Protein AF-A0A7I8MUU6-F1 (afdb_monomer)

pLDDT: mean 76.75, std 19.6, range [31.06, 97.81]

Structure (mmCIF, N/CA/C/O backbone):
data_AF-A0A7I8MUU6-F1
#
_entry.id   AF-A0A7I8MUU6-F1
#
loop_
_atom_site.group_PDB
_atom_site.id
_atom_site.type_symbol
_atom_site.label_atom_id
_atom_site.label_alt_id
_atom_site.label_comp_id
_atom_site.label_asym_id
_atom_site.label_entity_id
_atom_site.label_seq_id
_atom_site.pdbx_PDB_ins_code
_atom_site.Cartn_x
_atom_site.Cartn_y
_atom_site.Cartn_z
_atom_site.occupancy
_atom_site.B_iso_or_equiv
_atom_site.auth_seq_id
_atom_site.auth_comp_id
_atom_site.auth_asym_id
_atom_site.auth_atom_id
_atom_site.pdbx_PDB_model_num
ATOM 1 N N . MET A 1 1 ? -27.403 -9.988 15.613 1.00 50.84 1 MET A N 1
ATOM 2 C CA . MET A 1 1 ? -26.210 -9.530 16.364 1.00 50.84 1 MET A CA 1
ATOM 3 C C . MET A 1 1 ? -25.822 -8.149 15.864 1.00 50.84 1 MET A C 1
ATOM 5 O O . MET A 1 1 ? -25.569 -8.002 14.676 1.00 50.84 1 MET A O 1
ATOM 9 N N . THR A 1 2 ? -25.821 -7.136 16.726 1.00 54.50 2 THR A N 1
ATOM 10 C CA . THR A 1 2 ? -25.389 -5.776 16.376 1.00 54.50 2 THR A CA 1
ATOM 11 C C . THR A 1 2 ? -23.903 -5.778 16.008 1.00 54.50 2 THR A C 1
ATOM 13 O O . THR A 1 2 ? -23.050 -6.220 16.779 1.00 54.50 2 THR A O 1
ATOM 16 N N . LEU A 1 3 ? -23.576 -5.329 14.794 1.00 61.19 3 LEU A N 1
ATOM 17 C CA . LEU A 1 3 ? -22.193 -5.202 14.335 1.00 61.19 3 LEU A CA 1
ATOM 18 C C . LEU A 1 3 ? -21.467 -4.163 15.201 1.00 61.19 3 LEU A C 1
ATOM 20 O O . LEU A 1 3 ? -21.717 -2.968 15.085 1.00 61.19 3 LEU A O 1
ATOM 24 N N . LYS A 1 4 ? -20.535 -4.615 16.049 1.00 74.50 4 LYS A N 1
ATOM 25 C CA . LYS A 1 4 ? -19.708 -3.746 16.912 1.00 74.50 4 LYS A CA 1
ATOM 26 C C . LYS A 1 4 ? -18.838 -2.761 16.114 1.00 74.50 4 LYS A C 1
ATOM 28 O O . LYS A 1 4 ? -18.446 -1.710 16.618 1.00 74.50 4 LYS A O 1
ATOM 33 N N . ASN A 1 5 ? -18.517 -3.123 14.875 1.00 84.12 5 ASN A N 1
ATOM 34 C CA . ASN A 1 5 ? -17.790 -2.305 13.919 1.00 84.12 5 ASN A CA 1
ATOM 35 C C . ASN A 1 5 ? -18.258 -2.677 12.508 1.00 84.12 5 ASN A C 1
ATOM 37 O O . ASN A 1 5 ? -18.084 -3.816 12.080 1.00 84.12 5 ASN A O 1
ATOM 41 N N . LYS A 1 6 ? -18.847 -1.724 11.784 1.00 90.31 6 LYS A N 1
ATOM 42 C CA . LYS A 1 6 ? -19.352 -1.959 10.423 1.00 90.31 6 LYS A CA 1
ATOM 43 C C . LYS A 1 6 ? -18.259 -2.097 9.360 1.00 90.31 6 LYS A C 1
ATOM 45 O O . LYS A 1 6 ? -18.539 -2.596 8.281 1.00 90.31 6 LYS A O 1
ATOM 50 N N . TYR A 1 7 ? -17.031 -1.686 9.668 1.00 92.12 7 TYR A N 1
ATOM 51 C CA . TYR A 1 7 ? -15.903 -1.717 8.737 1.00 92.12 7 TYR A CA 1
ATOM 52 C C . TYR A 1 7 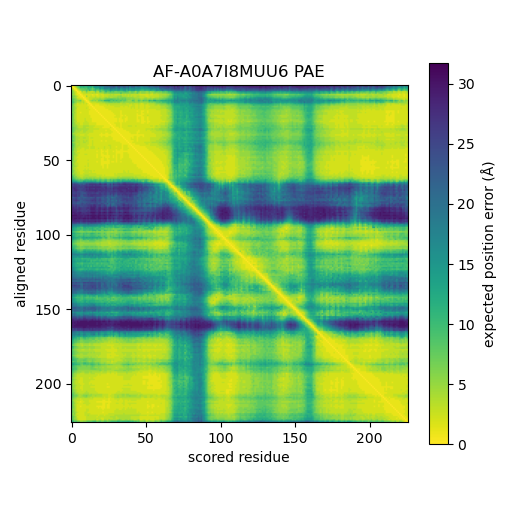? -15.051 -2.988 8.849 1.00 92.12 7 TYR A C 1
ATOM 54 O O . TYR A 1 7 ? -14.234 -3.264 7.974 1.00 92.12 7 TYR A O 1
ATOM 62 N N . VAL A 1 8 ? -15.202 -3.758 9.935 1.00 91.00 8 VAL A N 1
ATOM 63 C CA . VAL A 1 8 ? -14.405 -4.966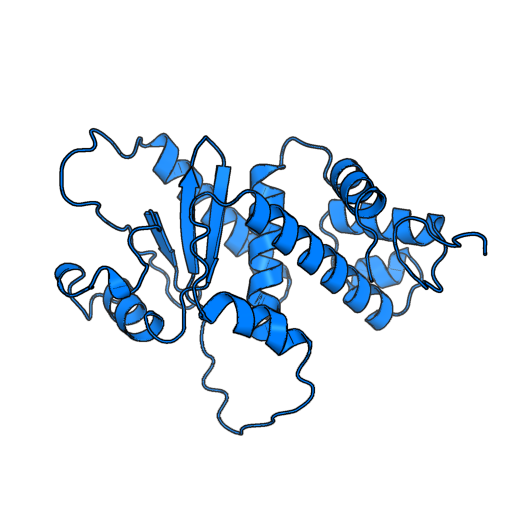 10.197 1.00 91.00 8 VAL A CA 1
ATOM 64 C C . VAL A 1 8 ? -15.291 -6.072 10.761 1.00 91.00 8 VAL A C 1
ATOM 66 O O . VAL A 1 8 ? -15.868 -5.932 11.843 1.00 91.00 8 VAL A O 1
ATOM 69 N N . LYS A 1 9 ? -15.342 -7.215 10.075 1.00 88.25 9 LYS A N 1
ATOM 70 C CA . LYS A 1 9 ? -16.088 -8.397 10.515 1.00 88.25 9 LYS A CA 1
ATOM 71 C C . LYS A 1 9 ? -15.462 -8.988 11.781 1.00 88.25 9 LYS A C 1
ATOM 73 O O . LYS A 1 9 ? -14.245 -9.051 11.924 1.00 88.25 9 LYS A O 1
ATOM 78 N N . ARG A 1 10 ? -16.315 -9.440 12.712 1.00 83.62 10 ARG A N 1
ATOM 79 C CA . ARG A 1 10 ? -15.930 -10.164 13.948 1.00 83.62 10 ARG A CA 1
ATOM 80 C C . ARG A 1 10 ? -14.846 -9.460 14.783 1.00 83.62 10 ARG A C 1
ATOM 82 O O . ARG A 1 10 ? -14.043 -10.103 15.459 1.00 83.62 10 ARG A O 1
ATOM 89 N N . SER A 1 11 ? -14.810 -8.129 14.745 1.00 84.25 11 SER A N 1
ATOM 90 C CA . SER A 1 11 ? -13.752 -7.372 15.402 1.00 84.25 11 SER A CA 1
ATOM 91 C C . SER A 1 11 ? -14.006 -7.117 16.886 1.00 84.25 11 SER A C 1
ATOM 93 O O . SER A 1 11 ? -15.129 -6.855 17.318 1.00 84.25 11 SER A O 1
ATOM 95 N N . LYS A 1 12 ? -12.920 -7.123 17.669 1.00 84.94 12 LYS A N 1
ATOM 96 C CA . LYS A 1 12 ? -12.914 -6.715 19.081 1.00 84.94 12 LYS A CA 1
ATOM 97 C C . LYS A 1 12 ? -12.706 -5.203 19.268 1.00 84.94 12 LYS A C 1
ATOM 99 O O . LYS A 1 12 ? -12.965 -4.706 20.364 1.00 84.94 12 LYS A O 1
ATOM 104 N N . ILE A 1 13 ? -12.260 -4.478 18.233 1.00 89.62 13 ILE A N 1
ATOM 105 C CA . ILE A 1 13 ? -12.039 -3.022 18.287 1.00 89.62 13 ILE A CA 1
ATOM 106 C C . ILE A 1 13 ? -13.369 -2.269 18.139 1.00 89.62 13 ILE A C 1
ATOM 108 O O . ILE A 1 13 ? -14.241 -2.693 17.380 1.00 89.62 13 ILE A O 1
ATOM 112 N N . SER A 1 14 ? -13.527 -1.147 18.843 1.00 92.00 14 SER A N 1
ATOM 113 C CA . SER A 1 14 ? -14.675 -0.261 18.632 1.00 92.00 14 SER A CA 1
ATOM 114 C C . SER A 1 14 ? -14.575 0.469 17.292 1.00 92.00 14 SER A C 1
ATOM 116 O O . SER A 1 14 ? -13.476 0.720 16.789 1.00 92.00 14 SER A O 1
ATOM 118 N N . GLU A 1 15 ? -15.722 0.863 16.735 1.00 93.19 15 GLU A N 1
ATOM 119 C CA . GLU A 1 15 ? -15.768 1.674 15.514 1.00 93.19 15 GLU A CA 1
ATOM 120 C C . GLU A 1 15 ? -14.961 2.978 15.661 1.00 93.19 15 GLU A C 1
ATOM 122 O O . GLU A 1 15 ? -14.192 3.325 14.767 1.00 93.19 15 GLU A O 1
ATOM 127 N N . ALA A 1 16 ? -15.070 3.668 16.803 1.00 93.38 16 ALA A N 1
ATOM 128 C CA . ALA A 1 16 ? -14.353 4.920 17.057 1.00 93.38 16 ALA A CA 1
ATOM 129 C C . ALA A 1 16 ? -12.825 4.747 17.001 1.00 93.38 16 ALA A C 1
ATOM 131 O O . ALA A 1 16 ? -12.144 5.499 16.304 1.00 93.38 16 ALA A O 1
ATOM 132 N N . LYS A 1 17 ? -12.282 3.715 17.666 1.00 93.88 17 LYS A N 1
ATOM 133 C CA . LYS A 1 17 ? -10.840 3.425 17.616 1.00 93.88 17 LYS A CA 1
ATOM 134 C C . LYS A 1 17 ? -10.388 3.004 16.219 1.00 93.88 17 LYS A C 1
ATOM 136 O O . LYS A 1 17 ? -9.288 3.351 15.806 1.00 93.88 17 LYS A O 1
ATOM 141 N N . PHE A 1 18 ? -11.222 2.272 15.484 1.00 95.56 18 PHE A N 1
ATOM 142 C CA . PHE A 1 18 ? -10.899 1.888 14.113 1.00 95.56 18 PHE A CA 1
ATOM 143 C C . PHE A 1 18 ? -10.863 3.091 13.164 1.00 95.56 18 PHE A C 1
ATOM 145 O O . PHE A 1 18 ? -9.915 3.233 12.400 1.00 95.56 18 PHE A O 1
ATOM 152 N N . ARG A 1 19 ? -11.831 4.009 13.265 1.00 96.25 19 ARG A N 1
ATOM 153 C CA . ARG A 1 19 ? -11.807 5.283 12.529 1.00 96.25 19 ARG A CA 1
ATOM 154 C C . ARG A 1 19 ? -10.559 6.100 12.863 1.00 96.25 19 ARG A C 1
ATOM 156 O O . ARG A 1 19 ? -9.916 6.618 11.958 1.00 96.25 19 ARG A O 1
ATOM 163 N N . GLN A 1 20 ? -10.176 6.167 14.140 1.00 96.88 20 GLN A N 1
ATOM 164 C CA . GLN A 1 20 ? -8.928 6.817 14.543 1.00 96.88 20 GLN A CA 1
ATOM 165 C C . GLN A 1 20 ? -7.713 6.159 13.870 1.00 96.88 20 GLN A C 1
ATOM 167 O O . GLN A 1 20 ? -6.883 6.865 13.309 1.00 96.88 20 GLN A O 1
ATOM 172 N N . LEU A 1 21 ? -7.635 4.823 13.860 1.00 96.75 21 LEU A N 1
ATOM 173 C CA . LEU A 1 21 ? -6.562 4.082 13.190 1.00 96.75 21 LEU A CA 1
ATOM 174 C C . LEU A 1 21 ? -6.485 4.414 11.692 1.00 96.75 21 LEU A C 1
ATOM 176 O O . LEU A 1 21 ? -5.398 4.705 11.205 1.00 96.75 21 LEU A O 1
ATOM 180 N N . ILE A 1 22 ? -7.615 4.435 10.976 1.00 96.94 22 ILE A N 1
ATOM 181 C CA . ILE A 1 22 ? -7.637 4.789 9.543 1.00 96.94 22 ILE A CA 1
ATOM 182 C C . ILE A 1 22 ? -7.203 6.233 9.334 1.00 96.94 22 ILE A C 1
ATOM 184 O O . ILE A 1 22 ? -6.460 6.507 8.400 1.00 96.94 22 ILE A O 1
ATOM 188 N N . LYS A 1 23 ? -7.633 7.162 10.194 1.00 97.75 23 LYS A N 1
ATOM 189 C CA . LYS A 1 23 ? -7.224 8.565 10.083 1.00 97.75 23 LYS A CA 1
ATOM 190 C C . LYS A 1 23 ? -5.705 8.700 10.190 1.00 97.75 23 LYS A C 1
ATOM 192 O O . LYS A 1 23 ? -5.095 9.377 9.373 1.00 97.75 23 LYS A O 1
ATOM 197 N N . LEU A 1 24 ? -5.094 8.019 11.157 1.00 97.81 24 LEU A N 1
ATOM 198 C CA . LEU A 1 24 ? -3.641 8.029 11.329 1.00 97.81 24 LEU A CA 1
ATOM 199 C C . LEU A 1 24 ? -2.916 7.329 10.171 1.00 97.81 24 LEU A C 1
ATOM 201 O O . LEU A 1 24 ? -1.884 7.817 9.723 1.00 97.81 24 LEU A O 1
ATOM 205 N N . PHE A 1 25 ? -3.479 6.236 9.648 1.00 96.62 25 PHE A N 1
ATOM 206 C CA . PHE A 1 25 ? -2.970 5.601 8.434 1.00 96.62 25 PHE A CA 1
ATOM 207 C C . PHE A 1 25 ? -3.041 6.550 7.233 1.00 96.62 25 PHE A C 1
ATOM 209 O O . PHE A 1 25 ? -2.062 6.687 6.517 1.00 96.62 25 PHE A O 1
ATOM 216 N N . ALA A 1 26 ? -4.149 7.265 7.027 1.00 96.44 26 ALA A N 1
ATOM 217 C CA . ALA A 1 26 ? -4.291 8.219 5.927 1.00 96.44 26 ALA A CA 1
ATOM 218 C C . ALA A 1 26 ? -3.227 9.332 5.986 1.00 96.44 26 ALA A C 1
ATOM 220 O O . ALA A 1 26 ? -2.680 9.693 4.947 1.00 96.44 26 ALA A O 1
ATOM 221 N N . HIS A 1 27 ? -2.867 9.780 7.195 1.00 95.06 27 HIS A N 1
ATOM 222 C CA . HIS A 1 27 ? -1.759 10.712 7.458 1.00 95.06 27 HIS A CA 1
ATOM 223 C C . HIS A 1 27 ? -0.357 10.095 7.359 1.00 95.06 27 HIS A C 1
ATOM 225 O O . HIS A 1 27 ? 0.623 10.752 7.693 1.00 95.06 27 HIS A O 1
ATOM 231 N N . ASP A 1 28 ? -0.260 8.855 6.889 1.00 93.50 28 ASP A N 1
ATOM 232 C CA . ASP A 1 28 ? 0.999 8.189 6.583 1.00 93.50 28 ASP A CA 1
ATOM 233 C C . ASP A 1 28 ? 1.910 7.959 7.800 1.00 93.50 28 ASP A C 1
ATOM 235 O O . ASP A 1 28 ? 3.138 7.991 7.709 1.00 93.50 28 ASP A O 1
ATOM 239 N N . LEU A 1 29 ? 1.295 7.733 8.966 1.00 94.38 29 LEU A N 1
ATOM 240 C CA . LEU A 1 29 ? 2.016 7.445 10.203 1.00 94.38 29 LEU A CA 1
ATOM 241 C C . LEU A 1 29 ? 2.436 5.975 10.293 1.00 94.38 29 LEU A C 1
ATOM 243 O O . LEU A 1 29 ? 1.731 5.065 9.846 1.00 94.38 29 LEU A O 1
ATOM 247 N N . ASP A 1 30 ? 3.574 5.736 10.941 1.00 91.62 30 ASP A N 1
ATOM 248 C CA . ASP A 1 30 ? 4.109 4.396 11.142 1.00 91.62 30 ASP A CA 1
ATOM 249 C C . ASP A 1 30 ? 3.332 3.604 12.212 1.00 91.62 30 ASP A C 1
ATOM 251 O O . ASP A 1 30 ? 2.598 4.133 13.055 1.00 91.62 30 ASP A O 1
ATOM 255 N N . ALA A 1 31 ? 3.494 2.280 12.195 1.00 92.94 31 ALA A N 1
ATOM 25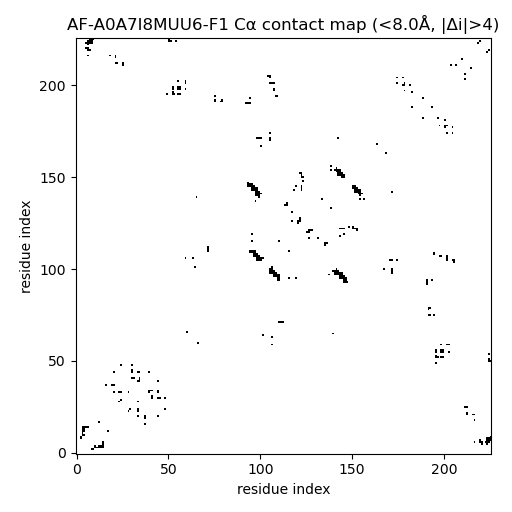6 C CA . ALA A 1 31 ? 2.775 1.399 13.113 1.00 92.94 31 ALA A CA 1
ATOM 257 C C . ALA A 1 31 ? 3.094 1.687 14.590 1.00 92.94 31 ALA A C 1
ATOM 259 O O . ALA A 1 31 ? 2.242 1.476 15.458 1.00 92.94 31 ALA A O 1
ATOM 260 N N . GLN A 1 32 ? 4.311 2.156 14.879 1.00 93.88 32 GLN A N 1
ATOM 261 C CA . GLN A 1 32 ? 4.747 2.490 16.229 1.00 93.88 32 GLN A CA 1
ATOM 262 C C . GLN A 1 32 ? 4.034 3.743 16.742 1.00 93.88 32 GLN A C 1
ATOM 264 O O . GLN A 1 32 ? 3.424 3.692 17.810 1.00 93.88 32 GLN A O 1
ATOM 269 N N . THR A 1 33 ? 4.007 4.822 15.960 1.00 95.31 33 THR A N 1
ATOM 270 C CA . THR A 1 33 ? 3.284 6.053 16.305 1.00 95.31 33 THR A CA 1
ATOM 271 C C . THR A 1 33 ? 1.785 5.792 16.405 1.00 95.31 33 THR A C 1
ATOM 273 O O . THR A 1 33 ? 1.152 6.213 17.374 1.00 95.31 33 THR A O 1
ATOM 276 N N . ILE A 1 34 ? 1.204 5.018 15.479 1.00 96.50 34 ILE A N 1
ATOM 277 C CA . ILE A 1 34 ? -0.216 4.638 15.544 1.00 96.50 34 ILE A CA 1
ATOM 278 C C . ILE A 1 34 ? -0.522 3.858 16.827 1.00 96.50 34 ILE A C 1
ATOM 280 O O . ILE A 1 34 ? -1.531 4.125 17.486 1.00 96.50 34 ILE A O 1
ATOM 284 N N . SER A 1 35 ? 0.329 2.902 17.204 1.00 96.88 35 SER A N 1
ATOM 285 C CA . SER A 1 35 ? 0.174 2.120 18.437 1.00 96.88 35 SER A CA 1
ATOM 286 C C . SER A 1 35 ? 0.175 3.019 19.674 1.00 96.88 35 SER A C 1
ATOM 288 O O . SER A 1 35 ? -0.747 2.915 20.489 1.00 96.88 35 SER A O 1
ATOM 290 N N . SER A 1 36 ? 1.122 3.956 19.755 1.00 96.69 36 SER A N 1
ATOM 291 C CA . SER A 1 36 ? 1.219 4.933 20.844 1.00 96.69 36 SER A CA 1
ATOM 292 C C . SER A 1 36 ? -0.011 5.845 20.921 1.00 96.69 36 SER A C 1
ATOM 294 O O . SER A 1 36 ? -0.606 5.990 21.989 1.00 96.69 36 SER A O 1
ATOM 296 N N . LEU A 1 37 ? -0.459 6.402 19.790 1.00 96.38 37 LEU A N 1
ATOM 297 C CA . LEU A 1 37 ? -1.587 7.345 19.737 1.00 96.38 37 LEU A CA 1
ATOM 298 C C . LEU A 1 37 ? -2.951 6.687 20.001 1.00 96.38 37 LEU A C 1
ATOM 300 O O . LEU A 1 37 ? -3.838 7.297 20.596 1.00 96.38 37 LEU A O 1
ATOM 304 N N . THR A 1 38 ? -3.143 5.441 19.564 1.00 95.00 38 THR A N 1
ATOM 305 C CA . THR A 1 38 ? -4.419 4.713 19.727 1.00 95.00 38 THR A CA 1
ATOM 306 C C . THR A 1 38 ? -4.489 3.882 21.012 1.00 95.00 38 THR A C 1
ATOM 308 O O . THR A 1 38 ? -5.556 3.347 21.359 1.00 95.00 38 THR A O 1
ATOM 311 N N . LYS A 1 39 ? -3.358 3.752 21.723 1.00 95.19 39 LYS A N 1
ATOM 312 C CA . LYS A 1 39 ? -3.175 2.842 22.865 1.00 95.19 39 LYS A CA 1
ATOM 313 C C . LYS A 1 39 ? -3.600 1.410 22.517 1.00 95.19 39 LYS A C 1
ATOM 315 O O . LYS A 1 39 ? -4.292 0.739 23.286 1.00 95.19 39 LYS A O 1
ATOM 320 N N . LEU A 1 40 ? -3.277 0.972 21.302 1.00 94.31 40 LEU A N 1
ATOM 321 C CA . LEU A 1 40 ? -3.487 -0.396 20.829 1.00 94.31 40 LEU A CA 1
ATOM 322 C C . LEU A 1 40 ? -2.156 -1.134 20.827 1.00 94.31 40 LEU A C 1
ATOM 324 O O . LEU A 1 40 ? -1.112 -0.538 20.585 1.00 94.31 40 LEU A O 1
ATOM 328 N N . ASN A 1 41 ? -2.197 -2.450 21.029 1.00 95.19 41 ASN A N 1
ATOM 329 C CA . ASN A 1 41 ? -1.010 -3.286 20.874 1.00 95.19 41 ASN A CA 1
ATOM 330 C C . ASN A 1 41 ? -0.464 -3.166 19.434 1.00 95.19 41 ASN A C 1
ATOM 332 O O . ASN A 1 41 ? -1.233 -3.268 18.474 1.00 95.19 41 ASN A O 1
ATOM 336 N N . ARG A 1 42 ? 0.855 -2.996 19.285 1.00 94.44 42 ARG A N 1
ATOM 337 C CA . ARG A 1 42 ? 1.550 -2.893 17.991 1.00 94.44 42 ARG A CA 1
ATOM 338 C C . ARG A 1 42 ? 1.203 -4.035 17.031 1.00 94.44 42 ARG A C 1
ATOM 340 O O . ARG A 1 42 ? 0.984 -3.784 15.852 1.00 94.44 42 ARG A O 1
ATOM 347 N N . ASN A 1 43 ? 1.063 -5.267 17.523 1.00 94.50 43 ASN A N 1
ATOM 348 C CA . ASN A 1 43 ? 0.678 -6.419 16.698 1.00 94.50 43 ASN A CA 1
ATOM 349 C C . ASN A 1 43 ? -0.746 -6.279 16.150 1.00 94.50 43 ASN A C 1
ATOM 351 O O . ASN A 1 43 ? -1.014 -6.621 15.000 1.00 94.50 43 ASN A O 1
ATOM 355 N N . THR A 1 44 ? -1.655 -5.720 16.949 1.00 93.81 44 THR A N 1
ATOM 356 C CA . THR A 1 44 ? -3.022 -5.413 16.516 1.00 93.81 44 THR A CA 1
ATOM 357 C C . THR A 1 44 ? -3.022 -4.334 15.439 1.00 93.81 44 THR A C 1
ATOM 359 O O . THR A 1 44 ? -3.736 -4.479 14.449 1.00 93.81 44 THR A O 1
ATOM 362 N N . VAL A 1 45 ? -2.215 -3.281 15.606 1.00 95.75 45 VAL A N 1
ATOM 363 C CA . VAL A 1 45 ? -2.055 -2.221 14.599 1.00 95.75 45 VAL A CA 1
ATOM 364 C C . VAL A 1 45 ? -1.502 -2.799 13.301 1.00 95.75 45 VAL A C 1
ATOM 366 O O . VAL A 1 45 ? -2.154 -2.665 12.273 1.00 95.75 45 VAL A O 1
ATOM 369 N N . ASN A 1 46 ? -0.379 -3.521 13.352 1.00 94.25 46 ASN A N 1
ATOM 370 C CA . ASN A 1 46 ? 0.227 -4.166 12.183 1.00 94.25 46 ASN A CA 1
ATOM 371 C C . ASN A 1 46 ? -0.761 -5.064 11.436 1.00 94.25 46 ASN A C 1
ATOM 373 O O . ASN A 1 46 ? -0.850 -4.991 10.213 1.00 94.25 46 ASN A O 1
ATOM 377 N N . ARG A 1 47 ? -1.556 -5.858 12.166 1.00 94.00 47 ARG A N 1
ATOM 378 C CA . ARG A 1 47 ? -2.608 -6.686 11.569 1.00 94.00 47 ARG A CA 1
ATOM 379 C C . ARG A 1 47 ? -3.612 -5.845 10.782 1.00 94.00 47 ARG A C 1
ATOM 381 O O . ARG A 1 47 ? -3.951 -6.204 9.662 1.00 94.00 47 ARG A O 1
ATOM 388 N N . TYR A 1 48 ? -4.085 -4.733 11.345 1.00 95.06 48 TYR A N 1
ATOM 389 C CA . TYR A 1 48 ? -5.019 -3.853 10.640 1.00 95.06 48 TYR A CA 1
ATOM 390 C C . TYR A 1 48 ? -4.380 -3.137 9.459 1.00 95.06 48 TYR A C 1
ATOM 392 O O . TYR A 1 48 ? -5.010 -3.071 8.413 1.00 95.06 48 TYR A O 1
ATOM 400 N N . LEU A 1 49 ? -3.148 -2.646 9.592 1.00 95.56 49 LEU A N 1
ATOM 401 C CA . LEU A 1 49 ? -2.443 -2.012 8.478 1.00 95.56 49 LEU A CA 1
ATOM 402 C C . LEU A 1 49 ? -2.257 -2.984 7.310 1.00 95.56 49 LEU A C 1
ATOM 404 O O . LEU A 1 49 ? -2.474 -2.615 6.163 1.00 95.56 49 LEU A O 1
ATOM 408 N N . MET A 1 50 ? -1.933 -4.243 7.599 1.00 94.44 50 MET A N 1
ATOM 409 C CA . MET A 1 50 ? -1.847 -5.294 6.588 1.00 94.44 50 MET A CA 1
ATOM 410 C C . MET A 1 50 ? -3.200 -5.549 5.904 1.00 94.44 50 MET A C 1
ATOM 412 O O . MET A 1 50 ? -3.252 -5.574 4.680 1.00 94.44 50 MET A O 1
ATOM 416 N N . LEU A 1 51 ? -4.297 -5.668 6.664 1.00 94.88 51 LEU A N 1
ATOM 417 C CA . LEU A 1 51 ? -5.647 -5.844 6.099 1.00 94.88 51 LEU A CA 1
ATOM 418 C C . LEU A 1 51 ? -6.091 -4.645 5.249 1.00 94.88 51 LEU A C 1
ATOM 420 O O . LEU A 1 51 ? -6.719 -4.819 4.208 1.00 94.88 51 LEU A O 1
ATOM 424 N N . ILE A 1 52 ? -5.756 -3.430 5.686 1.00 96.06 52 ILE A N 1
ATOM 425 C CA . ILE A 1 52 ? -6.006 -2.197 4.936 1.00 96.06 52 ILE A CA 1
ATOM 426 C C . ILE A 1 52 ? -5.264 -2.248 3.600 1.00 96.06 52 ILE A C 1
ATOM 428 O O . ILE A 1 52 ? -5.887 -2.047 2.562 1.00 96.06 52 ILE A O 1
ATOM 432 N N . ARG A 1 53 ? -3.967 -2.580 3.608 1.00 95.56 53 ARG A N 1
ATOM 433 C CA . ARG A 1 53 ? -3.174 -2.693 2.377 1.00 95.56 53 ARG A CA 1
ATOM 434 C C . ARG A 1 53 ? -3.664 -3.802 1.454 1.00 95.56 53 ARG A C 1
ATOM 436 O O . ARG A 1 53 ? -3.705 -3.587 0.252 1.00 95.56 53 ARG A O 1
ATOM 443 N N . ALA A 1 54 ? -4.077 -4.947 1.995 1.00 94.00 54 ALA A N 1
ATOM 444 C CA . ALA A 1 54 ? -4.675 -6.022 1.204 1.00 94.00 54 ALA A CA 1
ATOM 445 C C . ALA A 1 54 ? -5.937 -5.542 0.477 1.00 94.00 54 ALA A C 1
ATOM 447 O O . ALA A 1 54 ? -6.094 -5.768 -0.717 1.00 94.00 54 ALA A O 1
ATOM 448 N N . ARG A 1 55 ? -6.802 -4.786 1.163 1.00 94.50 55 ARG A N 1
ATOM 449 C CA . ARG A 1 55 ? -7.996 -4.226 0.524 1.00 94.50 55 ARG A CA 1
ATOM 450 C C . ARG A 1 55 ? -7.679 -3.131 -0.497 1.00 94.50 55 ARG A C 1
ATOM 452 O O . ARG A 1 55 ? -8.386 -3.017 -1.492 1.00 94.50 55 ARG A O 1
ATOM 459 N N . ILE A 1 56 ? -6.642 -2.333 -0.259 1.00 95.44 56 ILE A N 1
ATOM 460 C CA . ILE A 1 56 ? -6.139 -1.378 -1.253 1.00 95.44 56 ILE A CA 1
ATOM 461 C C . ILE A 1 56 ? -5.631 -2.123 -2.492 1.00 95.44 56 ILE A C 1
ATOM 463 O O . ILE A 1 56 ? -5.982 -1.740 -3.601 1.00 95.44 56 ILE A O 1
ATOM 467 N N . ALA A 1 57 ? -4.873 -3.208 -2.310 1.00 93.25 57 ALA A N 1
ATOM 468 C CA . ALA A 1 57 ? -4.372 -4.025 -3.410 1.00 93.25 57 ALA A CA 1
ATOM 469 C C . ALA A 1 57 ? -5.515 -4.591 -4.263 1.00 93.25 57 ALA A C 1
ATOM 471 O O . ALA A 1 57 ? -5.516 -4.366 -5.467 1.00 93.25 57 ALA A O 1
ATOM 472 N N . GLU A 1 58 ? -6.533 -5.200 -3.643 1.00 91.50 58 GLU A N 1
ATOM 473 C CA . GLU A 1 58 ? -7.727 -5.692 -4.353 1.00 91.50 58 GLU A CA 1
ATOM 474 C C . GLU A 1 58 ? -8.430 -4.584 -5.163 1.00 91.50 58 GLU A C 1
ATOM 476 O O . GLU A 1 58 ? -8.919 -4.814 -6.267 1.00 91.50 58 GLU A O 1
ATOM 481 N N . PHE A 1 59 ? -8.504 -3.369 -4.612 1.00 92.88 59 PHE A N 1
ATOM 482 C CA . PHE A 1 59 ? -9.123 -2.229 -5.288 1.00 92.88 59 PHE A CA 1
ATOM 483 C C . PHE A 1 59 ? -8.296 -1.751 -6.482 1.00 92.88 59 PHE A C 1
ATOM 485 O O . PHE A 1 59 ? -8.840 -1.584 -7.570 1.00 92.88 59 PHE A O 1
ATOM 492 N N . CYS A 1 60 ? -6.988 -1.591 -6.303 1.00 91.50 60 CYS A N 1
ATOM 493 C CA . CYS A 1 60 ? -6.059 -1.262 -7.377 1.00 91.50 60 CYS A CA 1
ATOM 494 C C . CYS A 1 60 ? -6.088 -2.306 -8.502 1.00 91.50 60 CYS A C 1
ATOM 496 O O . CYS A 1 60 ? -6.127 -1.952 -9.675 1.00 91.50 60 CYS A O 1
ATOM 498 N N . GLU A 1 61 ? -6.121 -3.593 -8.157 1.00 88.81 61 GLU A N 1
ATOM 499 C CA . GLU A 1 61 ? -6.241 -4.690 -9.123 1.00 88.81 61 GLU A CA 1
ATOM 500 C C . GLU A 1 61 ? -7.543 -4.605 -9.921 1.00 88.81 61 GLU A C 1
ATOM 502 O O . GLU A 1 61 ? -7.513 -4.744 -11.137 1.00 88.81 61 GLU A O 1
ATOM 507 N N . SER A 1 62 ? -8.670 -4.292 -9.271 1.00 87.94 62 SER A N 1
ATOM 508 C CA . SER A 1 62 ? -9.957 -4.142 -9.965 1.00 87.94 62 SER A CA 1
ATOM 509 C C . SER A 1 62 ? -10.000 -2.988 -10.975 1.00 87.94 62 SER A C 1
ATOM 511 O O . SER A 1 62 ? -10.882 -2.961 -11.828 1.00 87.94 62 SER A O 1
ATOM 513 N N . GLN A 1 63 ? -9.064 -2.039 -10.878 1.00 85.69 63 GLN A N 1
ATOM 514 C CA . GLN A 1 63 ? -8.936 -0.905 -11.795 1.00 85.69 63 GLN A CA 1
ATOM 515 C C . GLN A 1 63 ? -7.836 -1.098 -12.843 1.00 85.69 63 GLN A C 1
ATOM 517 O O . GLN A 1 63 ? -7.758 -0.307 -13.781 1.00 85.69 63 GLN A O 1
ATOM 522 N N . SER A 1 64 ? -6.978 -2.110 -12.685 1.00 81.06 64 SER A N 1
ATOM 523 C CA . SER A 1 64 ? -5.816 -2.303 -13.550 1.00 81.06 64 SER A CA 1
ATOM 524 C C . SER A 1 64 ? -6.256 -2.767 -14.946 1.00 81.06 64 SER A C 1
ATOM 526 O O . SER A 1 64 ? -6.893 -3.822 -15.053 1.00 81.06 64 SER A O 1
ATOM 528 N N . PRO A 1 65 ? -5.906 -2.035 -16.020 1.00 71.25 65 PRO A N 1
ATOM 529 C CA . PRO A 1 65 ? -6.253 -2.408 -17.391 1.00 71.25 65 PRO A CA 1
ATOM 530 C C . PRO A 1 65 ? -5.503 -3.660 -17.869 1.00 71.25 65 PRO A C 1
ATOM 532 O O . PRO A 1 65 ? -6.034 -4.413 -18.678 1.00 71.25 65 PRO A O 1
ATOM 535 N N . CYS A 1 66 ? -4.315 -3.941 -17.322 1.00 60.47 66 CYS A N 1
ATOM 536 C CA . CYS A 1 66 ? -3.477 -5.086 -17.705 1.00 60.47 66 CYS A CA 1
ATOM 537 C C . CYS A 1 66 ? -3.810 -6.376 -16.926 1.00 60.47 66 CYS A C 1
ATOM 539 O O . CYS A 1 66 ? -2.944 -7.210 -16.657 1.00 60.47 66 CYS A O 1
ATOM 541 N N . SER A 1 67 ? -5.070 -6.556 -16.524 1.00 52.22 67 SER A N 1
ATOM 542 C CA . SER A 1 67 ? -5.506 -7.677 -15.681 1.00 52.22 67 SER A CA 1
ATOM 543 C C . SER A 1 67 ? -5.710 -8.987 -16.455 1.00 52.22 67 SER A C 1
ATOM 545 O O . SER A 1 67 ? -6.750 -9.627 -16.338 1.00 52.22 67 SER A O 1
ATOM 547 N N . GLU A 1 68 ? -4.695 -9.441 -17.188 1.00 48.12 68 GLU A N 1
ATOM 548 C CA . GLU A 1 68 ? -4.577 -10.860 -17.534 1.00 48.12 68 GLU A CA 1
ATOM 549 C C . GLU A 1 68 ? -4.172 -11.630 -16.250 1.00 48.12 68 GLU A C 1
ATOM 551 O O . GLU A 1 68 ? -3.279 -11.190 -15.502 1.00 48.12 68 GLU A O 1
ATOM 556 N N . PRO A 1 69 ? -4.847 -12.739 -15.898 1.00 39.41 69 PRO A N 1
ATOM 557 C CA . PRO A 1 69 ? -4.563 -13.499 -14.686 1.00 39.41 69 PRO A CA 1
ATOM 558 C C . PRO A 1 69 ? -3.282 -14.328 -14.855 1.00 39.41 69 PRO A C 1
ATOM 560 O O . PRO A 1 69 ? -3.334 -15.521 -15.127 1.00 39.41 69 PRO A O 1
ATOM 563 N N . PHE A 1 70 ? -2.114 -13.719 -14.653 1.00 41.59 70 PHE A N 1
ATOM 564 C CA . PHE A 1 70 ? -0.860 -14.473 -14.643 1.00 41.59 70 PHE A CA 1
ATOM 565 C C . PHE A 1 70 ? -0.696 -15.252 -13.324 1.00 41.59 70 PHE A C 1
ATOM 567 O O . PHE A 1 70 ? -0.916 -14.711 -12.236 1.00 41.59 70 PHE A O 1
ATOM 574 N N . GLU A 1 71 ? -0.280 -16.520 -13.403 1.00 35.84 71 GLU A N 1
ATOM 575 C CA . GLU A 1 71 ? -0.172 -17.481 -12.285 1.00 35.84 71 GLU A CA 1
ATOM 576 C C . GLU A 1 71 ? 0.652 -16.982 -11.080 1.00 35.84 71 GLU A C 1
ATOM 578 O O . GLU A 1 71 ? 0.422 -17.399 -9.942 1.00 35.84 71 GLU A O 1
ATOM 583 N N . GLY A 1 72 ? 1.549 -16.013 -11.292 1.00 39.94 72 GLY A N 1
ATOM 584 C CA . GLY A 1 72 ? 2.306 -15.339 -10.232 1.00 39.94 72 GLY A CA 1
ATOM 585 C C . GLY A 1 72 ? 1.452 -14.518 -9.250 1.00 39.94 72 GLY A C 1
ATOM 586 O O . GLY A 1 72 ? 1.851 -14.356 -8.095 1.00 39.94 72 GLY A O 1
ATOM 587 N N . LYS A 1 73 ? 0.257 -14.058 -9.658 1.00 38.31 73 LYS A N 1
ATOM 588 C CA . LYS A 1 73 ? -0.653 -13.234 -8.833 1.00 38.31 73 LYS A CA 1
ATOM 589 C C . LYS A 1 73 ? -1.189 -14.001 -7.612 1.00 38.31 73 LYS A C 1
ATOM 591 O O . LYS A 1 73 ? -1.345 -13.423 -6.537 1.00 38.31 73 LYS A O 1
ATOM 596 N N . LYS A 1 74 ? -1.385 -15.323 -7.731 1.00 33.91 74 LYS A N 1
ATOM 597 C CA . LYS A 1 74 ? -1.849 -16.185 -6.624 1.00 33.91 74 LYS A CA 1
ATOM 598 C C . LYS A 1 74 ? -0.777 -16.372 -5.548 1.00 33.91 74 LYS A C 1
ATOM 600 O O . LYS A 1 74 ? -1.083 -16.316 -4.364 1.00 33.91 74 LYS A O 1
ATOM 605 N N . SER A 1 75 ? 0.490 -16.483 -5.944 1.00 35.22 75 SER A N 1
ATOM 606 C CA . SER A 1 75 ? 1.627 -16.729 -5.043 1.00 35.22 75 SER A CA 1
ATOM 607 C C . SER A 1 75 ? 1.843 -15.614 -4.000 1.00 35.22 75 SER A C 1
ATOM 609 O O . SER A 1 75 ? 2.073 -15.907 -2.822 1.00 35.22 75 SER A O 1
ATOM 611 N N . CYS A 1 76 ? 1.718 -14.334 -4.377 1.00 39.94 76 CYS A N 1
ATOM 612 C CA . CYS A 1 76 ? 1.890 -13.221 -3.429 1.00 39.94 76 CYS A CA 1
ATOM 613 C C . CYS A 1 76 ? 0.744 -13.101 -2.413 1.00 39.94 76 CYS A C 1
ATOM 615 O O . CYS A 1 76 ? 0.996 -12.751 -1.263 1.00 39.94 76 CYS A O 1
ATOM 617 N N . LEU A 1 77 ? -0.495 -13.415 -2.803 1.00 38.25 77 LEU A N 1
ATOM 618 C CA . LEU A 1 77 ? -1.635 -13.426 -1.880 1.00 38.25 77 LEU A CA 1
ATOM 619 C C . LEU A 1 77 ? -1.629 -14.692 -1.001 1.00 38.25 77 LEU A C 1
ATOM 621 O O . LEU A 1 77 ? -1.785 -14.597 0.214 1.00 38.25 77 LEU A O 1
ATOM 625 N N . GLU A 1 78 ? -1.337 -15.865 -1.570 1.00 33.78 78 GLU A N 1
ATOM 626 C CA . GLU A 1 78 ? -1.275 -17.151 -0.853 1.00 33.78 78 GLU A CA 1
ATOM 627 C C . GLU A 1 78 ? -0.077 -17.266 0.108 1.00 33.78 78 GLU A C 1
ATOM 629 O O . GLU A 1 78 ? -0.113 -18.028 1.081 1.00 33.78 78 GLU A O 1
ATOM 634 N N . SER A 1 79 ? 1.001 -16.509 -0.117 1.00 36.06 79 SER A N 1
ATOM 635 C CA . SER A 1 79 ? 2.142 -16.457 0.810 1.00 36.06 79 SER A CA 1
ATOM 636 C C . SER A 1 79 ? 1.850 -15.674 2.095 1.00 36.06 79 SER A C 1
ATOM 638 O O . SER A 1 79 ? 2.566 -15.860 3.081 1.00 36.06 79 SER A O 1
ATOM 640 N N . VAL A 1 80 ? 0.772 -14.880 2.143 1.00 39.34 80 VAL A N 1
ATOM 641 C CA . VAL A 1 80 ? 0.257 -14.290 3.393 1.00 39.34 80 VAL A CA 1
ATOM 642 C C . VAL A 1 80 ? -0.388 -15.366 4.283 1.00 39.34 80 VAL A C 1
ATOM 644 O O . VAL A 1 80 ? -0.288 -15.288 5.509 1.00 39.34 80 VAL A O 1
ATOM 647 N N . ASP A 1 81 ? -0.956 -16.417 3.681 1.00 34.53 81 ASP A N 1
ATOM 648 C CA . ASP A 1 81 ? -1.643 -17.510 4.384 1.00 34.53 81 ASP A CA 1
ATOM 649 C C . ASP A 1 81 ? -0.732 -18.698 4.745 1.00 34.53 81 ASP A C 1
ATOM 651 O O . ASP A 1 81 ? -1.034 -19.479 5.657 1.00 34.53 81 ASP A O 1
ATOM 655 N N . ARG A 1 82 ? 0.439 -18.837 4.110 1.00 33.38 82 ARG A N 1
ATOM 656 C CA . ARG A 1 82 ? 1.392 -19.910 4.438 1.00 33.38 82 ARG A CA 1
ATOM 657 C C . ARG A 1 82 ? 2.296 -19.551 5.616 1.00 33.38 82 ARG A C 1
ATOM 659 O O . ARG A 1 82 ? 3.452 -19.159 5.468 1.00 33.38 82 ARG A O 1
ATOM 666 N N . LYS A 1 83 ? 1.800 -19.834 6.826 1.00 38.09 83 LYS A N 1
ATOM 667 C CA . LYS A 1 83 ? 2.665 -20.125 7.980 1.00 38.09 83 LYS A CA 1
ATOM 668 C C . LYS A 1 83 ? 3.665 -21.233 7.612 1.00 38.09 83 LYS A C 1
ATOM 670 O O . LYS A 1 83 ? 3.273 -22.328 7.231 1.00 38.09 83 LYS A O 1
ATOM 675 N N . ASN A 1 84 ? 4.947 -20.949 7.838 1.00 36.53 84 ASN A N 1
ATOM 676 C CA . ASN A 1 84 ? 6.052 -21.905 7.950 1.00 36.53 84 ASN A CA 1
ATOM 677 C C . ASN A 1 84 ? 6.345 -22.801 6.731 1.00 36.53 84 ASN A C 1
ATOM 679 O O . ASN A 1 84 ? 6.039 -23.989 6.729 1.00 36.53 84 ASN A O 1
ATOM 683 N N . LYS A 1 85 ? 7.172 -22.301 5.808 1.00 31.06 85 LYS A N 1
ATOM 684 C CA . LYS A 1 85 ? 8.275 -23.115 5.269 1.00 31.06 85 LYS A CA 1
ATOM 685 C C . LYS A 1 85 ? 9.584 -22.344 5.418 1.00 31.06 85 LYS A C 1
ATOM 687 O O . LYS A 1 85 ? 9.921 -21.488 4.611 1.00 31.06 85 LYS A O 1
ATOM 692 N N . ARG A 1 86 ? 10.318 -22.640 6.498 1.00 35.44 86 ARG A N 1
ATOM 693 C CA . ARG A 1 86 ? 11.735 -22.281 6.636 1.00 35.44 86 ARG A CA 1
ATOM 694 C C . ARG A 1 86 ? 12.529 -23.136 5.646 1.00 35.44 86 ARG A C 1
ATOM 696 O O . ARG A 1 86 ? 12.979 -24.218 6.004 1.00 35.44 86 ARG A O 1
ATOM 703 N N . SER A 1 87 ? 12.699 -22.664 4.417 1.00 34.56 87 SER A N 1
ATOM 704 C CA . SER A 1 87 ? 13.775 -23.138 3.545 1.00 34.56 87 SER A CA 1
ATOM 705 C C . SER A 1 87 ? 14.962 -22.192 3.681 1.00 34.56 87 SER A C 1
ATOM 707 O O . SER A 1 87 ? 14.887 -20.993 3.417 1.00 34.56 87 SER A O 1
ATOM 709 N N . ARG A 1 88 ? 16.053 -22.764 4.180 1.00 33.81 88 ARG A N 1
ATOM 710 C CA . ARG A 1 88 ? 17.328 -22.149 4.537 1.00 33.81 88 ARG A CA 1
ATOM 711 C C . ARG A 1 88 ? 18.112 -21.791 3.266 1.00 33.81 88 ARG A C 1
ATOM 713 O O . ARG A 1 88 ? 19.060 -22.478 2.929 1.00 33.81 88 ARG A O 1
ATOM 720 N N . ALA A 1 89 ? 17.677 -20.756 2.550 1.00 32.28 89 ALA A N 1
ATOM 721 C CA . ALA A 1 89 ? 18.428 -20.090 1.480 1.00 32.28 89 ALA A CA 1
ATOM 722 C C . ALA A 1 89 ? 17.772 -18.732 1.172 1.00 32.28 89 ALA A C 1
ATOM 724 O O . ALA A 1 89 ? 17.146 -18.540 0.133 1.00 32.28 89 ALA A O 1
ATOM 725 N N . ALA A 1 90 ? 17.863 -17.786 2.110 1.00 35.94 90 ALA A N 1
ATOM 726 C CA . ALA A 1 90 ? 17.443 -16.407 1.883 1.00 35.94 90 ALA A CA 1
ATOM 727 C C . ALA A 1 90 ? 18.496 -15.682 1.028 1.00 35.94 90 ALA A C 1
ATOM 729 O O . ALA A 1 90 ? 19.193 -14.789 1.502 1.00 35.94 90 ALA A O 1
ATOM 730 N N . ILE A 1 91 ? 18.630 -16.079 -0.239 1.00 40.16 91 ILE A N 1
ATOM 731 C CA . ILE A 1 91 ? 19.109 -15.135 -1.248 1.00 40.16 91 ILE A CA 1
ATOM 732 C C . ILE A 1 91 ? 18.029 -14.058 -1.272 1.00 40.16 91 ILE A C 1
ATOM 734 O O . ILE A 1 91 ? 16.882 -14.369 -1.579 1.00 40.16 91 ILE A O 1
ATOM 738 N N . GLN A 1 92 ? 18.364 -12.835 -0.856 1.00 46.78 92 GLN A N 1
ATOM 739 C CA . GLN A 1 92 ? 17.472 -11.680 -0.931 1.00 46.78 92 GLN A CA 1
ATOM 740 C C . GLN A 1 92 ? 16.964 -11.554 -2.371 1.00 46.78 92 GLN A C 1
ATOM 742 O O . GLN A 1 92 ? 17.640 -11.016 -3.249 1.00 46.78 92 GLN A O 1
ATOM 747 N N . LYS A 1 93 ? 15.783 -12.109 -2.642 1.00 60.94 93 LYS A N 1
ATOM 748 C CA . LYS A 1 93 ? 15.135 -12.031 -3.941 1.00 60.94 93 LYS A CA 1
ATOM 749 C C . LYS A 1 93 ? 14.561 -10.628 -4.060 1.00 60.94 93 LYS A C 1
ATOM 751 O O . LYS A 1 93 ? 13.396 -10.401 -3.768 1.00 60.94 93 LYS A O 1
ATOM 756 N N . THR A 1 94 ? 15.376 -9.668 -4.493 1.00 63.19 94 THR A N 1
ATOM 757 C CA . THR A 1 94 ? 14.889 -8.305 -4.736 1.00 63.19 94 THR A CA 1
ATOM 758 C C . THR A 1 94 ? 13.725 -8.367 -5.729 1.00 63.19 94 THR A C 1
ATOM 760 O O . THR A 1 94 ? 13.938 -8.906 -6.827 1.00 63.19 94 THR A O 1
ATOM 763 N N . PRO A 1 95 ? 12.510 -7.927 -5.351 1.00 72.38 95 PRO A N 1
ATOM 764 C CA . PRO A 1 95 ? 11.336 -8.000 -6.213 1.00 72.38 95 PRO A CA 1
ATOM 765 C C . PRO A 1 95 ? 11.513 -7.031 -7.377 1.00 72.38 95 PRO A C 1
ATOM 767 O O . PRO A 1 95 ? 11.857 -5.879 -7.153 1.00 72.38 95 PRO A O 1
ATOM 770 N N . VAL A 1 96 ? 11.298 -7.499 -8.604 1.00 74.56 96 VAL A N 1
ATOM 771 C CA . VAL A 1 96 ? 11.221 -6.621 -9.779 1.00 74.56 96 VAL A CA 1
ATOM 772 C C . VAL A 1 96 ? 9.752 -6.343 -10.016 1.00 74.56 96 VAL A C 1
ATOM 774 O O . VAL A 1 96 ? 8.926 -7.249 -9.878 1.00 74.56 96 VAL A O 1
ATOM 777 N N . PHE A 1 97 ? 9.420 -5.103 -10.331 1.00 81.25 97 PHE A N 1
ATOM 778 C CA . PHE A 1 97 ? 8.049 -4.730 -10.635 1.00 81.25 97 PHE A CA 1
ATOM 779 C C . PHE A 1 97 ? 8.007 -3.803 -11.845 1.00 81.25 97 PHE A C 1
ATOM 781 O O . PHE A 1 97 ? 8.948 -3.047 -12.102 1.00 81.25 97 PHE A O 1
ATOM 788 N N . GLY A 1 98 ? 6.918 -3.913 -12.593 1.00 83.12 98 GLY A N 1
ATOM 789 C CA . GLY A 1 98 ? 6.598 -3.043 -13.709 1.00 83.12 98 GLY A CA 1
ATOM 790 C C . GLY A 1 98 ? 5.734 -1.877 -13.252 1.00 83.12 98 GLY A C 1
ATOM 791 O O . GLY A 1 98 ? 4.914 -2.016 -12.339 1.00 83.12 98 GLY A O 1
ATOM 792 N N . ILE A 1 99 ? 5.934 -0.728 -13.885 1.00 85.44 99 ILE A N 1
ATOM 793 C CA . ILE A 1 99 ? 5.087 0.454 -13.777 1.00 85.44 99 ILE A CA 1
ATOM 794 C C . ILE A 1 99 ? 4.471 0.681 -15.151 1.00 85.44 99 ILE A C 1
ATOM 796 O O . ILE A 1 99 ? 5.193 0.695 -16.149 1.00 85.44 99 ILE A O 1
ATOM 800 N N . HIS A 1 100 ? 3.158 0.873 -15.188 1.00 83.31 100 HIS A N 1
ATOM 801 C CA . HIS A 1 100 ? 2.455 1.279 -16.396 1.00 83.31 100 HIS A CA 1
ATOM 802 C C . HIS A 1 100 ? 1.563 2.488 -16.138 1.00 83.31 100 HIS A C 1
ATOM 804 O O . HIS A 1 100 ? 1.015 2.669 -15.045 1.00 83.31 100 HIS A O 1
ATOM 810 N N . HIS A 1 101 ? 1.439 3.341 -17.143 1.00 83.06 101 HIS A N 1
ATOM 811 C CA . HIS A 1 101 ? 0.630 4.542 -17.124 1.00 83.06 101 HIS A CA 1
ATOM 812 C C . HIS A 1 101 ? -0.544 4.397 -18.090 1.00 83.06 101 HIS A C 1
ATOM 814 O O . HIS A 1 101 ? -0.360 4.225 -19.288 1.00 83.06 101 HIS A O 1
ATOM 820 N N . HIS A 1 102 ? -1.768 4.538 -17.584 1.00 80.56 102 HIS A N 1
ATOM 821 C CA . HIS A 1 102 ? -2.960 4.495 -18.426 1.00 80.56 102 HIS A CA 1
ATOM 822 C C . HIS A 1 102 ? -4.026 5.464 -17.910 1.00 80.56 102 HIS A C 1
ATOM 824 O O . HIS A 1 102 ? -4.316 5.498 -16.712 1.00 80.56 102 HIS A O 1
ATOM 830 N N . ASN A 1 103 ? -4.606 6.262 -18.814 1.00 79.69 103 ASN A N 1
ATOM 831 C CA . ASN A 1 103 ? -5.675 7.231 -18.536 1.00 79.69 103 ASN A CA 1
ATOM 832 C C . ASN A 1 103 ? -5.414 8.156 -17.336 1.00 79.69 103 ASN A C 1
ATOM 834 O O . ASN A 1 103 ? -6.305 8.415 -16.529 1.00 79.69 103 ASN A O 1
ATOM 838 N N . GLY A 1 104 ? -4.182 8.646 -17.178 1.00 80.88 104 GLY A N 1
ATOM 839 C CA . GLY A 1 104 ? -3.869 9.536 -16.064 1.00 80.88 104 GLY A CA 1
ATOM 840 C C . GLY A 1 104 ? -3.840 8.832 -14.706 1.00 80.88 104 GLY A C 1
ATOM 841 O O . GLY A 1 104 ? -3.860 9.510 -13.684 1.00 80.88 104 GLY A O 1
ATOM 842 N N . SER A 1 105 ? -3.655 7.509 -14.660 1.00 86.88 105 SER A N 1
ATOM 843 C CA . SER A 1 105 ? -3.349 6.721 -13.455 1.00 86.88 105 SER A CA 1
ATOM 844 C C . SER A 1 105 ? -2.077 5.898 -13.648 1.00 86.88 105 SER A C 1
ATOM 846 O O . SER A 1 105 ? -1.715 5.558 -14.772 1.00 86.88 105 SER A O 1
ATOM 848 N N . VAL A 1 106 ? -1.350 5.668 -12.557 1.00 89.00 106 VAL A N 1
ATOM 849 C CA . VAL A 1 106 ? -0.173 4.793 -12.535 1.00 89.00 106 VAL A CA 1
ATOM 850 C C . VAL A 1 106 ? -0.565 3.476 -11.898 1.00 89.00 106 VAL A C 1
ATOM 852 O O . VAL A 1 106 ? -1.263 3.462 -10.890 1.00 89.00 106 VAL A O 1
ATOM 855 N N . TYR A 1 107 ? -0.080 2.383 -12.456 1.00 89.31 107 TYR A N 1
ATOM 856 C CA . TYR A 1 107 ? -0.355 1.042 -11.984 1.00 89.31 107 TYR A CA 1
ATOM 857 C C . TYR A 1 107 ? 0.948 0.267 -11.858 1.00 89.31 107 TYR A C 1
ATOM 859 O O . TYR A 1 107 ? 1.909 0.490 -12.597 1.00 89.31 107 TYR A O 1
ATOM 867 N N . THR A 1 108 ? 0.983 -0.643 -10.895 1.00 89.38 108 THR A N 1
ATOM 868 C CA . THR A 1 108 ? 2.169 -1.427 -10.564 1.00 89.38 108 THR A CA 1
ATOM 869 C C . THR A 1 108 ? 1.856 -2.905 -10.471 1.00 89.38 108 THR A C 1
ATOM 871 O O . THR A 1 108 ? 0.822 -3.301 -9.932 1.00 89.38 108 THR A O 1
ATOM 874 N N . GLU A 1 109 ? 2.767 -3.742 -10.950 1.00 84.38 109 GLU A N 1
ATOM 875 C CA . GLU A 1 109 ? 2.636 -5.193 -10.837 1.00 84.38 109 GLU A CA 1
ATOM 876 C C . GLU A 1 109 ? 3.988 -5.842 -10.565 1.00 84.38 109 GLU A C 1
ATOM 878 O O . GLU A 1 109 ? 5.016 -5.413 -11.086 1.00 84.38 109 GLU A O 1
ATOM 883 N N . ILE A 1 110 ? 3.994 -6.887 -9.734 1.00 82.00 110 ILE A N 1
ATOM 884 C CA . ILE A 1 110 ? 5.204 -7.677 -9.509 1.00 82.00 110 ILE A CA 1
ATOM 885 C C . ILE A 1 110 ? 5.423 -8.589 -10.705 1.00 82.00 110 ILE A C 1
ATOM 887 O O . ILE A 1 110 ? 4.539 -9.355 -11.084 1.00 82.00 110 ILE A O 1
ATOM 891 N N . VAL A 1 111 ? 6.644 -8.549 -11.229 1.00 75.12 111 VAL A N 1
ATOM 892 C CA . VAL A 1 111 ? 7.078 -9.443 -12.294 1.00 75.12 111 VAL A CA 1
ATOM 893 C C . VAL A 1 111 ? 7.199 -10.867 -11.734 1.00 75.12 111 VAL A C 1
ATOM 895 O O . VAL A 1 111 ? 7.836 -11.056 -10.687 1.00 75.12 111 VAL A O 1
ATOM 898 N N . PRO A 1 112 ? 6.633 -11.878 -12.416 1.00 69.25 112 PRO A N 1
ATOM 899 C CA . PRO A 1 112 ? 6.728 -13.272 -11.998 1.00 69.25 112 PRO A CA 1
ATOM 900 C C . PRO A 1 112 ? 8.183 -13.758 -11.944 1.00 69.25 112 PRO A C 1
ATOM 902 O O . PRO A 1 112 ? 9.044 -13.317 -12.705 1.00 69.25 112 PRO A O 1
ATOM 905 N N . ASP A 1 113 ? 8.463 -14.713 -11.050 1.00 68.44 113 ASP A N 1
ATOM 906 C CA . ASP A 1 113 ? 9.818 -15.250 -10.846 1.00 68.44 113 ASP A CA 1
ATOM 907 C C . ASP A 1 113 ? 10.411 -15.876 -12.132 1.00 68.44 113 ASP A C 1
ATOM 909 O O . ASP A 1 113 ? 11.633 -15.869 -12.278 1.00 68.44 113 ASP A O 1
ATOM 913 N N . SER A 1 114 ? 9.572 -16.352 -13.066 1.00 65.56 114 SER A N 1
ATOM 914 C CA . SER A 1 114 ? 9.981 -16.873 -14.383 1.00 65.56 114 SER A CA 1
ATOM 915 C C . SER A 1 114 ? 10.661 -15.808 -15.249 1.00 65.56 114 SER A C 1
ATOM 917 O O . SER A 1 114 ? 11.783 -16.014 -15.702 1.00 65.56 114 SER A O 1
ATOM 919 N N . ALA A 1 115 ? 10.038 -14.637 -15.398 1.00 67.88 115 ALA A N 1
ATOM 920 C CA . ALA A 1 115 ? 10.565 -13.531 -16.202 1.00 67.88 115 ALA A CA 1
ATOM 921 C C . ALA A 1 115 ? 11.629 -12.703 -15.452 1.00 67.88 115 ALA A C 1
ATOM 923 O O . ALA A 1 115 ? 12.470 -12.031 -16.049 1.00 67.88 115 ALA A O 1
ATOM 924 N N . LYS A 1 116 ? 11.643 -12.755 -14.115 1.00 71.75 116 LYS A N 1
ATOM 925 C CA . LYS A 1 116 ? 12.495 -11.917 -13.254 1.00 71.75 116 LYS A CA 1
ATOM 926 C C . LYS A 1 116 ? 13.992 -12.046 -13.533 1.00 71.75 116 LYS A C 1
ATOM 928 O O . LYS A 1 116 ? 14.704 -11.048 -13.439 1.00 71.75 116 LYS A O 1
ATOM 933 N N . ALA A 1 117 ? 14.492 -13.248 -13.827 1.00 74.75 117 ALA A N 1
ATOM 934 C CA . ALA A 1 117 ? 15.916 -13.452 -14.105 1.00 74.75 117 ALA A CA 1
ATOM 935 C C . ALA A 1 117 ? 16.335 -12.755 -15.408 1.00 74.75 117 ALA A C 1
ATOM 937 O O . ALA A 1 117 ? 17.333 -12.031 -15.425 1.00 74.75 117 ALA A O 1
ATOM 938 N N . VAL A 1 118 ? 15.522 -12.917 -16.453 1.00 71.69 118 VAL A N 1
ATOM 939 C CA . VAL A 1 118 ? 15.749 -12.328 -17.774 1.00 71.69 118 VAL A CA 1
ATOM 940 C C . VAL A 1 118 ? 15.614 -10.808 -17.704 1.00 71.69 118 VAL A C 1
ATOM 942 O O . VAL A 1 118 ? 16.543 -10.095 -18.079 1.00 71.69 118 VAL A O 1
ATOM 945 N N . LEU A 1 119 ? 14.546 -10.295 -17.081 1.00 74.69 119 LEU A N 1
ATOM 946 C CA . LEU A 1 119 ? 14.342 -8.851 -16.919 1.00 74.69 119 LEU A CA 1
ATOM 947 C C . LEU A 1 119 ? 15.422 -8.190 -16.054 1.00 74.69 119 LEU A C 1
ATOM 949 O O . LEU A 1 119 ? 15.823 -7.064 -16.335 1.00 74.69 119 LEU A O 1
ATOM 953 N N . LYS A 1 120 ? 15.967 -8.874 -15.036 1.00 75.38 120 LYS A N 1
ATOM 954 C CA . LYS A 1 120 ? 17.151 -8.367 -14.316 1.00 75.38 120 LYS A CA 1
ATOM 955 C C . LYS A 1 120 ? 18.377 -8.289 -15.214 1.00 75.38 120 LYS A C 1
ATOM 957 O O . LYS A 1 120 ? 19.154 -7.349 -15.066 1.00 75.38 120 LYS A O 1
ATOM 962 N N . GLY A 1 121 ? 18.562 -9.261 -16.104 1.00 73.88 121 GLY A N 1
ATOM 963 C CA . GLY A 1 121 ? 19.602 -9.225 -17.128 1.00 73.88 121 GLY A CA 1
ATOM 964 C C . GLY A 1 121 ? 19.464 -7.990 -18.015 1.00 73.88 121 GLY A C 1
ATOM 965 O O . GLY A 1 121 ? 20.434 -7.252 -18.176 1.00 73.88 121 GLY A O 1
ATOM 966 N N . VAL A 1 122 ? 18.245 -7.706 -18.472 1.00 76.19 122 VAL A N 1
ATOM 967 C CA . VAL A 1 122 ? 17.922 -6.538 -19.305 1.00 76.19 122 VAL A CA 1
ATOM 968 C C . VAL A 1 122 ? 18.154 -5.223 -18.553 1.00 76.19 122 VAL A C 1
ATOM 970 O O . VAL A 1 122 ? 18.896 -4.365 -19.025 1.00 76.19 122 VAL A O 1
ATOM 973 N N . ILE A 1 123 ? 17.648 -5.086 -17.320 1.00 74.44 123 ILE A N 1
ATOM 974 C CA . ILE A 1 123 ? 17.864 -3.891 -16.476 1.00 74.44 123 ILE A CA 1
ATOM 975 C C . ILE A 1 123 ? 19.360 -3.635 -16.217 1.00 74.44 123 ILE A C 1
ATOM 977 O O . ILE A 1 123 ? 19.797 -2.486 -16.111 1.00 74.44 123 ILE A O 1
ATOM 981 N N . ARG A 1 124 ? 20.160 -4.701 -16.098 1.00 78.38 124 ARG A N 1
ATOM 982 C CA . ARG A 1 124 ? 21.609 -4.623 -15.851 1.00 78.38 124 ARG A CA 1
ATOM 983 C C . ARG A 1 124 ? 22.440 -4.471 -17.129 1.00 78.38 124 ARG A C 1
ATOM 985 O O . ARG A 1 124 ? 23.647 -4.278 -17.009 1.00 78.38 124 ARG A O 1
ATOM 992 N N . GLY A 1 125 ? 21.825 -4.547 -18.311 1.00 72.88 125 GLY A N 1
ATOM 993 C CA . GLY A 1 125 ? 22.510 -4.496 -19.606 1.00 72.88 125 GLY A CA 1
ATOM 994 C C . GLY A 1 125 ? 23.310 -5.758 -19.947 1.00 72.88 125 GLY A C 1
ATOM 995 O O . GLY A 1 125 ? 24.226 -5.695 -20.756 1.00 72.88 125 GLY A O 1
ATOM 996 N N . ALA A 1 126 ? 23.007 -6.887 -19.300 1.00 76.31 126 ALA A N 1
ATOM 997 C CA . ALA A 1 126 ? 23.639 -8.181 -19.567 1.00 76.31 126 ALA A CA 1
ATOM 998 C C . ALA A 1 126 ? 22.904 -8.999 -20.642 1.00 76.31 126 ALA A C 1
ATOM 1000 O O . ALA A 1 126 ? 23.464 -9.958 -21.163 1.00 76.31 126 ALA A O 1
ATOM 1001 N N . VAL A 1 127 ? 21.648 -8.650 -20.932 1.00 71.50 127 VAL A N 1
ATOM 1002 C CA . VAL A 1 127 ? 20.776 -9.332 -21.896 1.00 71.50 127 VAL A CA 1
ATOM 1003 C C . VAL A 1 127 ? 20.170 -8.278 -22.814 1.00 71.50 127 VAL A C 1
ATOM 1005 O O . VAL A 1 127 ? 19.757 -7.219 -22.337 1.00 71.50 127 VAL A O 1
ATOM 1008 N N . ASP A 1 128 ? 20.135 -8.567 -24.113 1.00 70.31 128 ASP A N 1
ATOM 1009 C CA . ASP A 1 128 ? 19.511 -7.697 -25.106 1.00 70.31 128 ASP A CA 1
ATOM 1010 C C . ASP A 1 128 ? 17.976 -7.767 -24.972 1.00 70.31 128 ASP A C 1
ATOM 1012 O O . ASP A 1 128 ? 17.427 -8.875 -24.986 1.00 70.31 128 ASP A O 1
ATOM 1016 N N . PRO A 1 129 ? 17.264 -6.635 -24.818 1.00 65.88 129 PRO A N 1
ATOM 1017 C CA . PRO A 1 129 ? 15.804 -6.620 -24.758 1.00 65.88 129 PRO A CA 1
ATOM 1018 C C . PRO A 1 129 ? 15.112 -7.270 -25.965 1.00 65.88 129 PRO A C 1
ATOM 1020 O O . PRO A 1 129 ? 13.991 -7.743 -25.804 1.00 65.88 129 PRO A O 1
ATOM 1023 N N . GLU A 1 130 ? 15.753 -7.362 -27.136 1.00 65.69 130 GLU A N 1
ATOM 1024 C CA . GLU A 1 130 ? 15.176 -8.040 -28.312 1.00 65.69 130 GLU A CA 1
ATOM 1025 C C . GLU A 1 130 ? 15.008 -9.557 -28.122 1.00 65.69 130 GLU A C 1
ATOM 1027 O O . GLU A 1 130 ? 14.238 -10.198 -28.834 1.00 65.69 130 GLU A O 1
ATOM 1032 N N . THR A 1 131 ? 15.693 -10.144 -27.136 1.00 63.28 131 THR A N 1
ATOM 1033 C CA . THR A 1 131 ? 15.579 -11.578 -26.812 1.00 63.28 131 THR A CA 1
ATOM 1034 C C . THR A 1 131 ? 14.358 -11.920 -25.959 1.00 63.28 131 THR A C 1
ATOM 1036 O O . THR A 1 131 ? 14.090 -13.098 -25.718 1.00 63.28 131 THR A O 1
ATOM 1039 N N . LEU A 1 132 ? 13.622 -10.912 -25.486 1.00 64.88 132 LEU A N 1
ATOM 1040 C CA . LEU A 1 132 ? 12.454 -11.106 -24.641 1.00 64.88 132 LEU A CA 1
ATOM 1041 C C . LEU A 1 132 ? 11.251 -11.566 -25.470 1.00 64.88 132 LEU A C 1
ATOM 1043 O O . LEU A 1 132 ? 10.867 -10.933 -26.455 1.00 64.88 132 LEU A O 1
ATOM 1047 N N . THR A 1 133 ? 10.601 -12.643 -25.039 1.00 60.38 133 THR A N 1
ATOM 1048 C CA . THR A 1 133 ? 9.413 -13.158 -25.728 1.00 60.38 133 THR A CA 1
ATOM 1049 C C . THR A 1 133 ? 8.133 -12.576 -25.125 1.00 60.38 133 THR A C 1
ATOM 1051 O O . THR A 1 133 ? 8.105 -12.266 -23.934 1.00 60.38 133 THR A O 1
ATOM 1054 N N . PRO A 1 134 ? 7.041 -12.402 -25.892 1.00 56.12 134 PRO A N 1
ATOM 1055 C CA . PRO A 1 134 ? 5.764 -11.923 -25.351 1.00 56.12 134 PRO A CA 1
ATOM 1056 C C . PRO A 1 134 ? 5.182 -12.770 -24.215 1.00 56.12 134 PRO A C 1
ATOM 1058 O O . PRO A 1 134 ? 4.450 -12.250 -23.375 1.00 56.12 134 PRO A O 1
ATOM 1061 N N . GLU A 1 135 ? 5.557 -14.04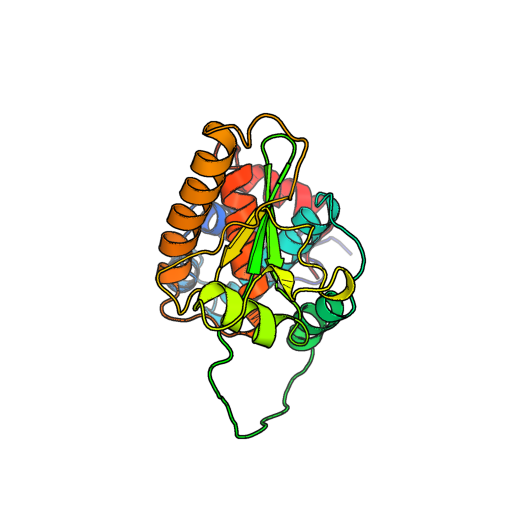7 -24.158 1.00 53.59 135 GLU A N 1
ATOM 1062 C CA . GLU A 1 135 ? 5.180 -14.996 -23.106 1.00 53.59 135 GLU A CA 1
ATOM 1063 C C . GLU A 1 135 ? 5.695 -14.579 -21.716 1.00 53.59 135 GLU A C 1
ATOM 1065 O O . GLU A 1 135 ? 5.111 -14.947 -20.696 1.00 53.59 135 GLU A O 1
ATOM 1070 N N . ASP A 1 136 ? 6.735 -13.740 -21.664 1.00 53.28 136 ASP A N 1
ATOM 1071 C CA . ASP A 1 136 ? 7.311 -13.205 -20.429 1.00 53.28 136 ASP A CA 1
ATOM 1072 C C . ASP A 1 136 ? 6.462 -12.066 -19.807 1.00 53.28 136 ASP A C 1
ATOM 1074 O O . ASP A 1 136 ? 6.799 -11.553 -18.737 1.00 53.28 136 ASP A O 1
ATOM 1078 N N . GLY A 1 137 ? 5.360 -11.656 -20.457 1.00 57.09 137 GLY A N 1
ATOM 1079 C CA . GLY A 1 137 ? 4.338 -10.756 -19.896 1.00 57.09 137 GLY A CA 1
ATOM 1080 C C . GLY A 1 137 ? 4.769 -9.296 -19.689 1.00 57.09 137 GLY A C 1
ATOM 1081 O O . GLY A 1 137 ? 4.109 -8.551 -18.970 1.00 57.09 137 GLY A O 1
ATOM 1082 N N . TRP A 1 138 ? 5.882 -8.871 -20.291 1.00 62.31 138 TRP A N 1
ATOM 1083 C CA . TRP A 1 138 ? 6.503 -7.557 -20.069 1.00 62.31 138 TRP A CA 1
ATOM 1084 C C . TRP A 1 138 ? 5.956 -6.437 -20.960 1.00 62.31 138 TRP A C 1
ATOM 1086 O O . TRP A 1 138 ? 6.151 -5.270 -20.629 1.00 62.31 138 TRP A O 1
ATOM 1096 N N . HIS A 1 139 ? 5.233 -6.769 -22.036 1.00 61.06 139 HIS A N 1
ATOM 1097 C CA . HIS A 1 139 ? 4.634 -5.794 -22.968 1.00 61.06 139 HIS A CA 1
ATOM 1098 C C . HIS A 1 139 ? 3.591 -4.879 -22.328 1.00 61.06 139 HIS A C 1
ATOM 1100 O O . HIS A 1 139 ? 3.225 -3.864 -22.905 1.00 61.06 139 HIS A O 1
ATOM 1106 N N . CYS A 1 140 ? 3.111 -5.224 -21.137 1.00 63.47 140 CYS A N 1
ATOM 1107 C CA . CYS A 1 140 ? 2.175 -4.402 -20.382 1.00 63.47 140 CYS A CA 1
ATOM 1108 C C . CYS A 1 140 ? 2.860 -3.312 -19.538 1.00 63.47 140 CYS A C 1
ATOM 1110 O O . CYS A 1 140 ? 2.163 -2.553 -18.866 1.00 63.47 140 CYS A O 1
ATOM 1112 N N . TYR A 1 141 ? 4.197 -3.255 -19.502 1.00 72.69 141 TYR A N 1
ATOM 1113 C CA . TYR A 1 141 ? 4.948 -2.339 -18.641 1.00 72.69 141 TYR A CA 1
ATOM 1114 C C . TYR A 1 141 ? 5.703 -1.295 -19.457 1.00 72.69 141 TYR A C 1
ATOM 1116 O O . TYR A 1 141 ? 6.517 -1.652 -20.297 1.00 72.69 141 TYR A O 1
ATOM 1124 N N . ASP A 1 142 ? 5.524 -0.017 -19.117 1.00 70.00 142 ASP A N 1
ATOM 1125 C CA . ASP A 1 142 ? 6.318 1.078 -19.689 1.00 70.00 142 ASP A CA 1
ATOM 1126 C C . ASP A 1 142 ? 7.734 1.097 -19.091 1.00 70.00 142 ASP A C 1
ATOM 1128 O O . ASP A 1 142 ? 8.723 1.412 -19.754 1.00 70.00 142 ASP A O 1
ATOM 1132 N N . VAL A 1 143 ? 7.840 0.787 -17.792 1.00 76.56 143 VAL A N 1
ATOM 1133 C CA . VAL A 1 143 ? 9.099 0.837 -17.044 1.00 76.56 143 VAL A CA 1
ATOM 1134 C C . VAL A 1 143 ? 9.231 -0.354 -16.105 1.00 76.56 143 VAL A C 1
ATOM 1136 O O . VAL A 1 143 ? 8.348 -0.635 -15.298 1.00 76.56 143 VAL A O 1
ATOM 1139 N N . LEU A 1 144 ? 10.388 -1.010 -16.147 1.00 80.44 144 LEU A N 1
ATOM 1140 C CA . LEU A 1 144 ? 10.779 -2.088 -15.246 1.00 80.44 144 LEU A CA 1
ATOM 1141 C C . LEU A 1 144 ? 11.774 -1.587 -14.198 1.00 80.44 144 LEU A C 1
ATOM 1143 O O . LEU A 1 144 ? 12.780 -0.943 -14.513 1.00 80.44 144 LEU A O 1
ATOM 1147 N N . VAL A 1 145 ? 11.513 -1.919 -12.934 1.00 78.38 145 VAL A N 1
ATOM 1148 C CA . VAL A 1 145 ? 12.296 -1.438 -11.793 1.00 78.38 145 VAL A CA 1
ATOM 1149 C C . VAL A 1 145 ? 12.821 -2.604 -10.959 1.00 78.38 145 VAL A C 1
ATOM 1151 O O . VAL A 1 145 ? 12.052 -3.412 -10.439 1.00 78.38 145 VAL A O 1
ATOM 1154 N N . ASP A 1 146 ? 14.144 -2.648 -10.770 1.00 78.25 146 ASP A N 1
ATOM 1155 C CA . ASP A 1 146 ? 14.795 -3.435 -9.717 1.00 78.25 146 ASP A CA 1
ATOM 1156 C C . ASP A 1 146 ? 15.166 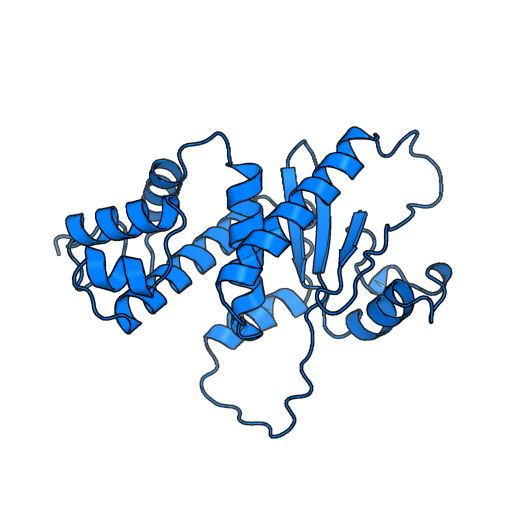-2.482 -8.560 1.00 78.25 146 ASP A C 1
ATOM 1158 O O . ASP A 1 146 ? 16.085 -1.677 -8.716 1.00 78.25 146 ASP A O 1
ATOM 1162 N N . PRO A 1 147 ? 14.502 -2.549 -7.389 1.00 68.62 147 PRO A N 1
ATOM 1163 C CA . PRO A 1 147 ? 14.799 -1.693 -6.241 1.00 68.62 147 PRO A CA 1
ATOM 1164 C C . PRO A 1 147 ? 16.239 -1.826 -5.723 1.00 68.62 147 PRO A C 1
ATOM 1166 O O . PRO A 1 147 ? 16.721 -0.939 -5.020 1.00 68.62 147 PRO A O 1
ATOM 1169 N N . GLY A 1 148 ? 16.929 -2.923 -6.047 1.00 68.06 148 GLY A N 1
ATOM 1170 C CA . GLY A 1 148 ? 18.335 -3.143 -5.708 1.00 68.06 148 GLY A CA 1
ATOM 1171 C C . GLY A 1 148 ? 19.308 -2.515 -6.706 1.00 68.06 148 GLY A C 1
ATOM 1172 O O . GLY A 1 148 ? 20.516 -2.543 -6.473 1.00 68.06 148 GLY A O 1
ATOM 1173 N N . TYR A 1 149 ? 18.809 -1.955 -7.808 1.00 64.44 149 TYR A N 1
ATOM 1174 C CA . TYR A 1 149 ? 19.607 -1.356 -8.866 1.00 64.44 149 TYR A CA 1
ATOM 1175 C C . TYR A 1 149 ? 19.271 0.131 -9.034 1.00 64.44 149 TYR A C 1
ATOM 1177 O O . TYR A 1 149 ? 18.145 0.574 -8.833 1.00 64.44 149 TYR A O 1
ATOM 1185 N N . LYS A 1 150 ? 20.276 0.947 -9.374 1.00 60.56 150 LYS A N 1
ATOM 1186 C CA . LYS A 1 150 ? 20.091 2.407 -9.488 1.00 60.56 150 LYS A CA 1
ATOM 1187 C C . LYS A 1 150 ? 19.340 2.822 -10.758 1.00 60.56 150 LYS A C 1
ATOM 1189 O O . LYS A 1 150 ? 18.810 3.929 -10.788 1.00 60.56 150 LYS A O 1
ATOM 1194 N N . LYS A 1 151 ? 19.324 1.971 -11.788 1.00 63.03 151 LYS A N 1
ATOM 1195 C CA . LYS A 1 151 ? 18.696 2.251 -13.085 1.00 63.03 151 LYS A CA 1
ATOM 1196 C C . LYS A 1 151 ? 17.359 1.519 -13.201 1.00 63.03 151 LYS A C 1
ATOM 1198 O O . LYS A 1 151 ? 17.249 0.376 -12.765 1.00 63.03 151 LYS A O 1
ATOM 1203 N N . HIS A 1 152 ? 16.378 2.187 -13.794 1.00 71.75 152 HIS A N 1
ATOM 1204 C CA . HIS A 1 152 ? 15.148 1.576 -14.289 1.00 71.75 152 HIS A CA 1
ATOM 1205 C C . HIS A 1 152 ? 15.284 1.374 -15.801 1.00 71.75 152 HIS A C 1
ATOM 1207 O O . HIS A 1 152 ? 16.019 2.116 -16.455 1.00 71.75 152 HIS A O 1
ATOM 1213 N N . PHE A 1 153 ? 14.624 0.355 -16.339 1.00 64.69 153 PHE A N 1
ATOM 1214 C CA . PHE A 1 153 ? 14.639 0.058 -17.767 1.00 64.69 153 PHE A CA 1
ATOM 1215 C C . PHE A 1 153 ? 13.324 0.521 -18.386 1.00 64.69 153 PHE A C 1
ATOM 1217 O O . PHE A 1 153 ? 12.263 0.112 -17.921 1.00 64.69 153 PHE A O 1
ATOM 1224 N N . GLN A 1 154 ? 13.398 1.388 -19.393 1.00 68.62 154 GLN A N 1
ATOM 1225 C CA . GLN A 1 154 ? 12.234 1.801 -20.174 1.00 68.62 154 GLN A CA 1
ATOM 1226 C C . GLN A 1 154 ? 12.014 0.778 -21.285 1.00 68.62 154 GLN A C 1
ATOM 1228 O O . GLN A 1 154 ? 12.951 0.431 -22.004 1.00 68.62 154 GLN A O 1
ATOM 1233 N N . VAL A 1 155 ? 10.790 0.276 -21.394 1.00 63.72 155 VAL A N 1
ATOM 1234 C CA . VAL A 1 155 ? 10.406 -0.657 -22.447 1.00 63.72 155 VAL A CA 1
ATOM 1235 C C . VAL A 1 155 ? 10.105 0.160 -23.698 1.00 63.72 155 VAL A C 1
ATOM 1237 O O . VAL A 1 155 ? 9.175 0.959 -23.734 1.00 63.72 155 VAL A O 1
ATOM 1240 N N . ASN A 1 156 ? 10.930 -0.010 -24.729 1.00 58.53 156 ASN A N 1
ATOM 1241 C CA . ASN A 1 156 ? 10.689 0.616 -26.022 1.00 58.53 156 ASN A CA 1
ATOM 1242 C C . ASN A 1 156 ? 9.662 -0.228 -26.784 1.00 58.53 156 ASN A C 1
ATOM 1244 O O . ASN A 1 156 ? 10.006 -1.290 -27.304 1.00 58.53 156 ASN A O 1
ATOM 1248 N N . HIS A 1 157 ? 8.416 0.235 -26.874 1.00 54.50 157 HIS A N 1
ATOM 1249 C CA . HIS A 1 157 ? 7.442 -0.344 -27.796 1.00 54.50 157 HIS A CA 1
ATOM 1250 C C . HIS A 1 157 ? 7.883 -0.011 -29.228 1.00 54.50 157 HIS A C 1
ATOM 1252 O O . HIS A 1 157 ? 7.831 1.134 -29.677 1.00 54.50 157 HIS A O 1
ATOM 1258 N N . GLY A 1 158 ? 8.449 -1.003 -29.912 1.00 40.75 158 GLY A N 1
ATOM 1259 C CA . GLY A 1 158 ? 8.973 -0.849 -31.261 1.00 40.75 158 GLY A CA 1
ATOM 1260 C C . GLY A 1 158 ? 7.871 -0.503 -32.262 1.00 40.75 158 GLY A C 1
ATOM 1261 O O . GLY A 1 158 ? 7.105 -1.380 -32.635 1.00 40.75 158 GLY A O 1
ATOM 1262 N N . LYS A 1 159 ? 7.923 0.742 -32.754 1.00 42.75 159 LYS A N 1
ATOM 1263 C CA . LYS A 1 159 ? 7.227 1.322 -33.920 1.00 42.75 159 LYS A CA 1
ATOM 1264 C C . LYS A 1 159 ? 5.717 1.580 -33.755 1.00 42.75 159 LYS A C 1
ATOM 1266 O O . LYS A 1 159 ? 4.950 0.701 -33.397 1.00 42.75 159 LYS A O 1
ATOM 1271 N N . ASP A 1 160 ? 5.353 2.813 -34.117 1.00 39.50 160 ASP A N 1
ATOM 1272 C CA . ASP A 1 160 ? 4.001 3.357 -34.327 1.00 39.50 160 ASP A CA 1
ATOM 1273 C C . ASP A 1 160 ? 3.205 3.894 -33.128 1.00 39.50 160 ASP A C 1
ATOM 1275 O O . ASP A 1 160 ? 1.983 3.899 -33.171 1.00 39.50 160 ASP A O 1
ATOM 1279 N N . ASP A 1 161 ? 3.865 4.509 -32.142 1.00 40.72 161 ASP A N 1
ATOM 1280 C CA . ASP A 1 161 ? 3.206 5.548 -31.341 1.00 40.72 161 ASP A CA 1
ATOM 1281 C C . ASP A 1 161 ? 4.057 6.816 -31.308 1.00 40.72 161 ASP A C 1
ATOM 1283 O O . ASP A 1 161 ? 5.156 6.882 -30.750 1.00 40.72 161 ASP A O 1
ATOM 1287 N N . ALA A 1 162 ? 3.540 7.850 -31.962 1.00 38.31 162 ALA A N 1
ATOM 1288 C CA . ALA A 1 162 ? 4.055 9.199 -31.902 1.00 38.31 162 ALA A CA 1
ATOM 1289 C C . ALA A 1 162 ? 3.975 9.719 -30.455 1.00 38.31 162 ALA A C 1
ATOM 1291 O O . ALA A 1 162 ? 2.999 10.341 -30.055 1.00 38.31 162 ALA A O 1
ATOM 1292 N N . GLY A 1 163 ? 5.038 9.478 -29.689 1.00 43.47 163 GLY A N 1
ATOM 1293 C CA . GLY A 1 163 ? 5.280 10.076 -28.384 1.00 43.47 163 GLY A CA 1
ATOM 1294 C C . GLY A 1 163 ? 4.655 9.312 -27.220 1.00 43.47 163 GLY A C 1
ATOM 1295 O O . GLY A 1 163 ? 3.518 9.572 -26.835 1.00 43.47 163 GLY A O 1
ATOM 1296 N N . LEU A 1 164 ? 5.476 8.529 -26.510 1.00 51.31 164 LEU A N 1
ATOM 1297 C CA . LEU A 1 164 ? 5.404 8.594 -25.050 1.00 51.31 164 LEU A CA 1
ATOM 1298 C C . LEU A 1 164 ? 5.581 10.076 -24.699 1.00 51.31 164 LEU A C 1
ATOM 1300 O O . LEU A 1 164 ? 6.694 10.608 -24.742 1.00 51.31 164 LEU A O 1
ATOM 1304 N N . ASP A 1 165 ? 4.467 10.772 -24.478 1.00 59.16 165 ASP A N 1
ATOM 1305 C CA . ASP A 1 165 ? 4.477 12.188 -24.148 1.00 59.16 165 ASP A CA 1
ATOM 1306 C C . ASP A 1 165 ? 5.430 12.378 -22.960 1.00 59.16 165 ASP A C 1
ATOM 1308 O O . ASP A 1 165 ? 5.440 11.576 -22.021 1.00 59.16 165 ASP A O 1
ATOM 1312 N N . ARG A 1 166 ? 6.258 13.428 -22.973 1.00 63.16 166 ARG A N 1
ATOM 1313 C CA . ARG A 1 166 ? 7.156 13.729 -21.842 1.00 63.16 166 ARG A CA 1
ATOM 1314 C C . ARG A 1 166 ? 6.379 13.749 -20.525 1.00 63.16 166 ARG A C 1
ATOM 1316 O O . ARG A 1 166 ? 6.931 13.411 -19.484 1.00 63.16 166 ARG A O 1
ATOM 1323 N N . SER A 1 167 ? 5.094 14.105 -20.571 1.00 64.88 167 SER A N 1
ATOM 1324 C CA . SER A 1 167 ? 4.187 14.037 -19.426 1.00 64.88 167 SER A CA 1
ATOM 1325 C C . SER A 1 167 ? 4.028 12.621 -18.840 1.00 64.88 167 SER A C 1
ATOM 1327 O O . SER A 1 167 ? 4.018 12.482 -17.615 1.00 64.88 167 SER A O 1
ATOM 1329 N N . HIS A 1 168 ? 3.976 11.573 -19.672 1.00 69.69 168 HIS A N 1
ATOM 1330 C CA . HIS A 1 168 ? 3.874 10.172 -19.251 1.00 69.69 168 HIS A CA 1
ATOM 1331 C C . H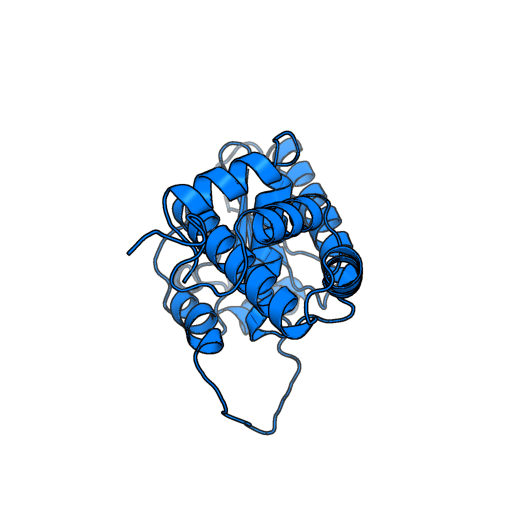IS A 1 168 ? 5.142 9.742 -18.507 1.00 69.69 168 HIS A C 1
ATOM 1333 O O . HIS A 1 168 ? 5.065 9.267 -17.371 1.00 69.69 168 HIS A O 1
ATOM 1339 N N . LEU A 1 169 ? 6.314 9.995 -19.101 1.00 69.88 169 LEU A N 1
ATOM 1340 C CA . LEU A 1 169 ? 7.612 9.684 -18.490 1.00 69.88 169 LEU A CA 1
ATOM 1341 C C . LEU A 1 169 ? 7.811 10.437 -17.173 1.00 69.88 169 LEU A C 1
ATOM 1343 O O . LEU A 1 169 ? 8.108 9.825 -16.147 1.00 69.88 169 LEU A O 1
ATOM 1347 N N . ASN A 1 170 ? 7.530 11.743 -17.164 1.00 78.75 170 ASN A N 1
ATOM 1348 C CA . ASN A 1 170 ? 7.612 12.565 -15.958 1.00 78.75 170 ASN A CA 1
ATOM 1349 C C . ASN A 1 170 ? 6.733 12.009 -14.832 1.00 78.75 170 ASN A C 1
ATOM 1351 O O . ASN A 1 170 ? 7.088 12.092 -13.654 1.00 78.75 170 ASN A O 1
ATOM 1355 N N . ARG A 1 171 ? 5.573 11.436 -15.167 1.00 81.75 171 ARG A N 1
ATOM 1356 C CA . ARG A 1 171 ? 4.650 10.875 -14.182 1.00 81.75 171 ARG A CA 1
ATOM 1357 C C . ARG A 1 171 ? 5.137 9.548 -13.610 1.00 81.75 171 ARG A C 1
ATOM 1359 O O . ARG A 1 171 ? 5.015 9.355 -12.400 1.00 81.75 171 ARG A O 1
ATOM 1366 N N . ILE A 1 172 ? 5.716 8.680 -14.437 1.00 83.56 172 ILE A N 1
ATOM 1367 C CA . ILE A 1 172 ? 6.331 7.424 -13.989 1.00 83.56 172 ILE A CA 1
ATOM 1368 C C . ILE A 1 172 ? 7.555 7.710 -13.110 1.00 83.56 172 ILE A C 1
ATOM 1370 O O . ILE A 1 172 ? 7.683 7.134 -12.028 1.00 83.56 172 ILE A O 1
ATOM 1374 N N . GLU A 1 173 ? 8.406 8.659 -13.502 1.00 82.62 173 GLU A N 1
ATOM 1375 C CA . GLU A 1 173 ? 9.547 9.095 -12.689 1.00 82.62 173 GLU A CA 1
ATOM 1376 C C . GLU A 1 173 ? 9.100 9.712 -11.361 1.00 82.62 173 GLU A C 1
ATOM 1378 O O . GLU A 1 173 ? 9.640 9.379 -10.302 1.00 82.62 173 GLU A O 1
ATOM 1383 N N . SER A 1 174 ? 8.062 10.555 -11.393 1.00 87.94 174 SER A N 1
ATOM 1384 C CA . SER A 1 174 ? 7.467 11.138 -10.186 1.00 87.94 174 SER A CA 1
ATOM 1385 C C . SER A 1 174 ? 6.930 10.059 -9.248 1.00 87.94 174 SER A C 1
ATOM 1387 O O . SER A 1 174 ? 7.150 10.125 -8.036 1.00 87.94 174 SER A O 1
ATOM 1389 N N . PHE A 1 175 ? 6.246 9.048 -9.794 1.00 90.81 175 PHE A N 1
ATOM 1390 C CA . PHE A 1 175 ? 5.773 7.907 -9.019 1.00 90.81 175 PHE A CA 1
ATOM 1391 C C . PHE A 1 175 ? 6.939 7.133 -8.407 1.00 90.81 175 PHE A C 1
ATOM 1393 O O . PHE A 1 175 ? 6.906 6.826 -7.217 1.00 90.81 175 PHE A O 1
ATOM 1400 N N . TRP A 1 176 ? 7.986 6.850 -9.182 1.00 87.12 176 TRP A N 1
ATOM 1401 C CA . TRP A 1 176 ? 9.135 6.102 -8.686 1.00 87.12 176 TRP A CA 1
ATOM 1402 C C . TRP A 1 176 ? 9.876 6.849 -7.572 1.00 87.12 176 TRP A C 1
ATOM 1404 O O . TRP A 1 176 ? 10.194 6.258 -6.536 1.00 87.12 176 TRP A O 1
ATOM 1414 N N . GLY A 1 177 ? 10.088 8.158 -7.734 1.00 87.25 177 GLY A N 1
ATOM 1415 C CA . GLY A 1 177 ? 10.660 9.013 -6.694 1.00 87.25 177 GLY A CA 1
ATOM 1416 C C . GLY A 1 177 ? 9.838 8.974 -5.402 1.00 87.25 177 GLY A C 1
ATOM 1417 O O . GLY A 1 177 ? 10.391 8.745 -4.322 1.00 87.25 177 GLY A O 1
ATOM 1418 N N . TYR A 1 178 ? 8.515 9.102 -5.527 1.00 91.25 178 TYR A N 1
ATOM 1419 C CA . TYR A 1 178 ? 7.576 8.994 -4.412 1.00 91.25 178 TYR A CA 1
ATOM 1420 C C . TYR A 1 178 ? 7.625 7.615 -3.733 1.00 91.25 178 TYR A C 1
ATOM 1422 O O . TYR A 1 178 ? 7.820 7.523 -2.519 1.00 91.25 178 TYR A O 1
ATOM 1430 N N . ALA A 1 179 ? 7.500 6.535 -4.506 1.00 91.00 179 ALA A N 1
ATOM 1431 C CA . ALA A 1 179 ? 7.481 5.169 -3.996 1.00 91.00 179 ALA A CA 1
ATOM 1432 C C . ALA A 1 179 ? 8.786 4.832 -3.267 1.00 91.00 179 ALA A C 1
ATOM 1434 O O . ALA A 1 179 ? 8.755 4.256 -2.182 1.00 91.00 179 ALA A O 1
ATOM 1435 N N . LYS A 1 180 ? 9.937 5.249 -3.804 1.00 87.12 180 LYS A N 1
ATOM 1436 C CA . LYS A 1 180 ? 11.239 5.056 -3.159 1.00 87.12 180 LYS A CA 1
ATOM 1437 C C . LYS A 1 180 ? 11.301 5.734 -1.791 1.00 87.12 180 LYS A C 1
ATOM 1439 O O . LYS A 1 180 ? 11.686 5.091 -0.816 1.00 87.12 180 LYS A O 1
ATOM 1444 N N . GLN A 1 181 ? 10.903 7.004 -1.704 1.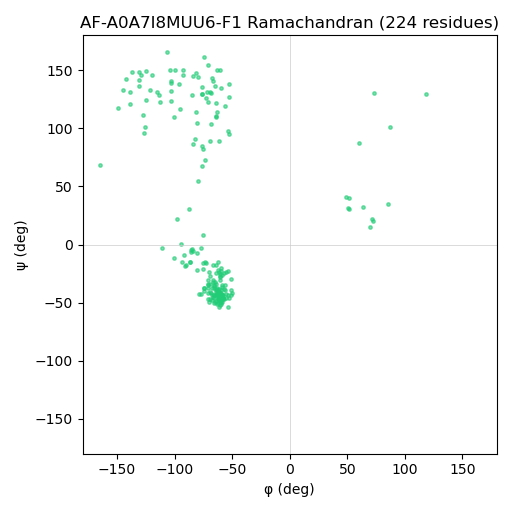00 88.62 181 GLN A N 1
ATOM 1445 C CA . GLN A 1 181 ? 10.873 7.737 -0.434 1.00 88.62 181 GLN A CA 1
ATOM 1446 C C . GLN A 1 181 ? 9.905 7.103 0.569 1.00 88.62 181 GLN A C 1
ATOM 1448 O O . GLN A 1 181 ? 10.232 6.992 1.751 1.00 88.62 181 GLN A O 1
ATOM 1453 N N . HIS A 1 182 ? 8.738 6.653 0.105 1.00 89.88 182 HIS A N 1
ATOM 1454 C CA . HIS A 1 182 ? 7.743 5.998 0.951 1.00 89.88 182 HIS A CA 1
ATOM 1455 C C . HIS A 1 182 ? 8.245 4.664 1.510 1.00 89.88 182 HIS A C 1
ATOM 1457 O O . HIS A 1 182 ? 8.207 4.432 2.717 1.00 89.88 182 HIS A O 1
ATOM 1463 N N . LEU A 1 183 ? 8.787 3.802 0.647 1.00 88.06 183 LEU A N 1
ATOM 1464 C CA . LEU A 1 183 ? 9.269 2.473 1.024 1.00 88.06 183 LEU A CA 1
ATOM 1465 C C . LEU A 1 183 ? 10.488 2.533 1.963 1.00 88.06 183 LEU A C 1
ATOM 1467 O O . LEU A 1 183 ? 10.637 1.668 2.827 1.00 88.06 183 LEU A O 1
ATOM 1471 N N . MET A 1 184 ? 11.330 3.568 1.854 1.00 86.06 184 MET A N 1
ATOM 1472 C CA . MET A 1 184 ? 12.479 3.773 2.749 1.00 86.06 184 MET A CA 1
ATOM 1473 C C . MET A 1 184 ? 12.084 3.946 4.224 1.00 86.06 184 MET A C 1
ATOM 1475 O O . MET A 1 184 ? 12.856 3.552 5.099 1.00 86.06 184 MET A O 1
ATOM 1479 N N . LYS A 1 185 ? 10.877 4.453 4.515 1.00 85.00 185 LYS A N 1
ATOM 1480 C CA . LYS A 1 185 ? 10.375 4.662 5.889 1.00 85.00 185 LYS A CA 1
ATOM 1481 C C . LYS A 1 185 ? 10.266 3.371 6.700 1.00 85.00 185 LYS A C 1
ATOM 1483 O O . LYS A 1 185 ? 10.278 3.404 7.925 1.00 85.00 185 LYS A O 1
ATOM 1488 N N . PHE A 1 186 ? 10.137 2.230 6.027 1.00 83.19 186 PHE A N 1
ATOM 1489 C CA . PHE A 1 186 ? 9.921 0.946 6.689 1.00 83.19 186 PHE A CA 1
ATOM 1490 C C . PHE A 1 186 ? 11.224 0.260 7.125 1.00 83.19 186 PHE A C 1
ATOM 1492 O O . PHE A 1 186 ? 11.153 -0.772 7.783 1.00 83.19 186 PHE A O 1
ATOM 1499 N N . HIS A 1 187 ? 12.401 0.818 6.798 1.00 79.81 187 HIS A N 1
ATOM 1500 C CA . HIS A 1 187 ? 13.721 0.267 7.157 1.00 79.81 187 HIS A CA 1
ATOM 1501 C C . HIS A 1 187 ? 13.902 -1.223 6.798 1.00 79.81 187 HIS A C 1
ATOM 1503 O O . HIS A 1 187 ? 14.621 -1.962 7.469 1.00 79.81 187 HIS A O 1
ATOM 1509 N N . GLY A 1 188 ? 13.250 -1.657 5.718 1.00 79.88 188 GLY A N 1
ATOM 1510 C CA . GLY A 1 188 ? 13.201 -3.050 5.283 1.00 79.88 188 GLY A CA 1
ATOM 1511 C C . GLY A 1 188 ? 11.775 -3.591 5.290 1.00 79.88 188 GLY A C 1
ATOM 1512 O O . GLY A 1 188 ? 11.040 -3.474 6.265 1.00 79.88 188 GLY A O 1
ATOM 1513 N N . ILE A 1 189 ? 11.377 -4.200 4.176 1.00 83.44 189 ILE A N 1
ATOM 1514 C CA . ILE A 1 189 ? 10.043 -4.772 3.995 1.00 83.44 189 ILE A CA 1
ATOM 1515 C C . ILE A 1 189 ? 10.218 -6.254 3.688 1.00 83.44 189 ILE A C 1
ATOM 1517 O O . ILE A 1 189 ? 11.052 -6.628 2.865 1.00 83.44 189 ILE A O 1
ATOM 1521 N N . ALA A 1 190 ? 9.438 -7.102 4.359 1.00 83.00 190 ALA A N 1
ATOM 1522 C CA . ALA A 1 190 ? 9.428 -8.527 4.060 1.00 83.00 190 ALA A CA 1
ATOM 1523 C C . ALA A 1 190 ? 8.884 -8.760 2.644 1.00 83.00 190 ALA A C 1
ATOM 1525 O O . ALA A 1 190 ? 7.860 -8.178 2.279 1.00 83.00 190 ALA A O 1
ATOM 1526 N N . GLU A 1 191 ? 9.532 -9.645 1.883 1.00 76.19 191 GLU A N 1
ATOM 1527 C CA . GLU A 1 191 ? 9.183 -9.961 0.488 1.00 76.19 191 GLU A CA 1
ATOM 1528 C C . GLU A 1 191 ? 7.696 -10.307 0.327 1.00 76.19 191 GLU A C 1
ATOM 1530 O O . GLU A 1 191 ? 7.026 -9.750 -0.539 1.00 76.19 191 GLU A O 1
ATOM 1535 N N . SER A 1 192 ? 7.145 -11.110 1.245 1.00 79.81 192 SER A N 1
ATOM 1536 C CA . SER A 1 192 ? 5.726 -11.498 1.260 1.00 79.81 192 SER A CA 1
ATOM 1537 C C . SER A 1 192 ? 4.749 -10.324 1.365 1.00 79.81 192 SER A C 1
ATOM 1539 O O . SER A 1 192 ? 3.594 -10.440 0.975 1.00 79.81 192 SER A O 1
ATOM 1541 N N . THR A 1 193 ? 5.190 -9.180 1.891 1.00 84.88 193 THR A N 1
ATOM 1542 C CA . THR A 1 193 ? 4.353 -7.982 2.059 1.00 84.88 193 THR A CA 1
ATOM 1543 C C . THR A 1 193 ? 4.753 -6.841 1.138 1.00 84.88 193 THR A C 1
ATOM 1545 O O . THR A 1 193 ? 4.094 -5.802 1.153 1.00 84.88 193 THR A O 1
ATOM 1548 N N . PHE A 1 194 ? 5.815 -6.997 0.342 1.00 87.38 194 PHE A N 1
ATOM 1549 C CA . PHE A 1 194 ? 6.310 -5.934 -0.529 1.00 87.38 194 PHE A CA 1
ATOM 1550 C C . PHE A 1 194 ? 5.229 -5.474 -1.508 1.00 87.38 194 PHE A C 1
ATOM 1552 O O . PHE A 1 194 ? 4.990 -4.276 -1.633 1.00 87.38 194 PHE A O 1
ATOM 1559 N N . TYR A 1 195 ? 4.500 -6.428 -2.094 1.00 88.75 195 TYR A N 1
ATOM 1560 C CA . TYR A 1 195 ? 3.375 -6.154 -2.986 1.00 88.75 195 TYR A CA 1
ATOM 1561 C C . TYR A 1 195 ? 2.341 -5.205 -2.376 1.00 88.75 195 TYR A C 1
ATOM 1563 O O . TYR A 1 195 ? 1.933 -4.226 -2.990 1.00 88.75 195 TYR A O 1
ATOM 1571 N N . LEU A 1 196 ? 1.970 -5.457 -1.121 1.00 92.25 196 LEU A N 1
ATOM 1572 C CA . LEU A 1 196 ? 0.977 -4.665 -0.403 1.00 92.25 196 LEU A CA 1
ATOM 1573 C C . LEU A 1 196 ? 1.445 -3.225 -0.157 1.00 92.25 196 LEU A C 1
ATOM 1575 O O . LEU A 1 196 ? 0.637 -2.301 -0.187 1.00 92.25 196 LEU A O 1
ATOM 1579 N N . HIS A 1 197 ? 2.743 -3.023 0.079 1.00 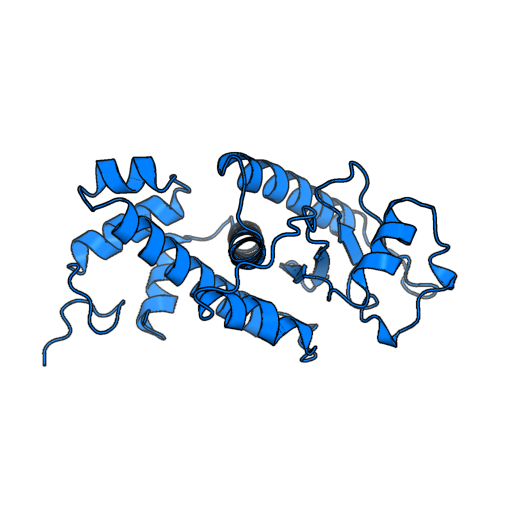92.19 197 HIS A N 1
ATOM 1580 C CA . HIS A 1 197 ? 3.312 -1.681 0.227 1.00 92.19 197 HIS A CA 1
ATOM 1581 C C . HIS A 1 197 ? 3.428 -0.970 -1.124 1.00 92.19 197 HIS A C 1
ATOM 1583 O O . HIS A 1 197 ? 3.163 0.225 -1.204 1.00 92.19 197 HIS A O 1
ATOM 1589 N N . LEU A 1 198 ? 3.765 -1.700 -2.190 1.00 91.94 198 LEU A N 1
ATOM 1590 C CA . LEU A 1 198 ? 3.795 -1.159 -3.545 1.00 91.94 198 LEU A CA 1
ATOM 1591 C C . LEU A 1 198 ? 2.397 -0.694 -3.989 1.00 91.94 198 LEU A C 1
ATOM 1593 O O . LEU A 1 198 ? 2.251 0.426 -4.474 1.00 91.94 198 LEU A O 1
ATOM 1597 N N . LYS A 1 199 ? 1.357 -1.490 -3.714 1.00 93.75 199 LYS A N 1
ATOM 1598 C CA . LYS A 1 199 ? -0.041 -1.108 -3.961 1.00 93.75 199 LYS A CA 1
ATOM 1599 C C . LYS A 1 199 ? -0.520 0.045 -3.083 1.00 93.75 199 LYS A C 1
ATOM 1601 O O . LYS A 1 199 ? -1.304 0.871 -3.542 1.00 93.75 199 LYS A O 1
ATOM 1606 N N . GLU A 1 200 ? -0.018 0.171 -1.854 1.00 95.38 200 GLU A N 1
ATOM 1607 C CA . GLU A 1 200 ? -0.244 1.384 -1.060 1.00 95.38 200 GLU A CA 1
ATOM 1608 C C . GLU A 1 200 ? 0.351 2.624 -1.749 1.00 95.38 200 GLU A C 1
ATOM 1610 O O . GLU A 1 200 ? -0.332 3.646 -1.824 1.00 95.38 200 GLU A O 1
ATOM 1615 N N . CYS A 1 201 ? 1.579 2.545 -2.280 1.00 94.81 201 CYS A N 1
ATOM 1616 C CA . CYS A 1 201 ? 2.183 3.648 -3.034 1.00 94.81 201 CYS A CA 1
ATOM 1617 C C . CYS A 1 201 ? 1.338 4.018 -4.257 1.00 94.81 201 CYS A C 1
ATOM 1619 O O . CYS A 1 201 ? 1.066 5.197 -4.472 1.00 94.81 201 CYS A O 1
ATOM 1621 N N . GLU A 1 202 ? 0.929 3.021 -5.046 1.00 94.75 202 GLU A N 1
ATOM 1622 C CA . GLU A 1 202 ? 0.088 3.198 -6.236 1.00 94.75 202 GLU A CA 1
ATOM 1623 C C . GLU A 1 202 ? -1.189 3.971 -5.895 1.00 94.75 202 GLU A C 1
ATOM 1625 O O . GLU A 1 202 ? -1.469 5.034 -6.452 1.00 94.75 202 GLU A O 1
ATOM 1630 N N . PHE A 1 203 ? -1.916 3.481 -4.894 1.00 96.06 203 PHE A N 1
ATOM 1631 C CA . PHE A 1 203 ? -3.145 4.092 -4.423 1.00 96.06 203 PHE A CA 1
ATOM 1632 C C . PHE A 1 203 ? -2.925 5.525 -3.932 1.00 96.06 203 PHE A C 1
ATOM 1634 O O . PHE A 1 203 ? -3.600 6.452 -4.374 1.00 96.06 203 PHE A O 1
ATOM 1641 N N . ARG A 1 204 ? -1.947 5.755 -3.051 1.00 95.81 204 ARG A N 1
ATOM 1642 C CA . ARG A 1 204 ? -1.674 7.103 -2.535 1.00 95.81 204 ARG A CA 1
ATOM 1643 C C . ARG A 1 204 ? -1.275 8.075 -3.636 1.00 95.81 204 ARG A C 1
ATOM 1645 O O . ARG A 1 204 ? -1.670 9.234 -3.579 1.00 95.81 204 ARG A O 1
ATOM 1652 N N . PHE A 1 205 ? -0.504 7.623 -4.621 1.00 94.81 205 PHE A N 1
ATOM 1653 C CA . PHE A 1 205 ? -0.053 8.472 -5.716 1.00 94.81 205 PHE A CA 1
ATOM 1654 C C . PHE A 1 205 ? -1.197 8.877 -6.647 1.00 94.81 205 PHE A C 1
ATOM 1656 O O . PHE A 1 205 ? -1.254 10.040 -7.059 1.00 94.81 205 PHE A O 1
ATOM 1663 N N . ASN A 1 206 ? -2.099 7.943 -6.958 1.00 94.19 206 ASN A N 1
ATOM 1664 C CA . ASN A 1 206 ? -3.261 8.194 -7.811 1.00 94.19 206 ASN A CA 1
ATOM 1665 C C . ASN A 1 206 ? -4.308 9.062 -7.102 1.00 94.19 206 ASN A C 1
ATOM 1667 O O . ASN A 1 206 ? -4.809 10.017 -7.687 1.00 94.19 206 ASN A O 1
ATOM 1671 N N . PHE A 1 207 ? -4.560 8.806 -5.817 1.00 94.69 207 PHE A N 1
ATOM 1672 C CA . PHE A 1 207 ? -5.570 9.502 -5.010 1.00 94.69 207 PHE A CA 1
ATOM 1673 C C . PHE A 1 207 ? -4.986 10.639 -4.148 1.00 94.69 207 PHE A C 1
ATOM 1675 O O . PHE A 1 207 ? -5.584 11.048 -3.155 1.00 94.69 207 PHE A O 1
ATOM 1682 N N . ARG A 1 208 ? -3.814 11.182 -4.511 1.00 92.69 208 ARG A N 1
ATOM 1683 C CA . ARG A 1 208 ? -3.078 12.199 -3.724 1.00 92.69 208 ARG A CA 1
ATOM 1684 C C . ARG A 1 208 ? -3.834 13.509 -3.491 1.00 92.69 208 ARG A C 1
ATOM 1686 O O . ARG A 1 208 ? -3.575 14.197 -2.510 1.00 92.69 208 ARG A O 1
ATOM 1693 N N . ASN A 1 209 ? -4.749 13.845 -4.397 1.00 93.38 209 ASN A N 1
ATOM 1694 C CA . ASN A 1 209 ? -5.580 15.048 -4.320 1.00 93.38 209 ASN A CA 1
ATOM 1695 C C . ASN A 1 209 ? -6.937 14.774 -3.654 1.00 93.38 209 ASN A C 1
ATOM 1697 O O . ASN A 1 209 ? -7.761 15.677 -3.532 1.00 93.38 209 ASN A O 1
ATOM 1701 N N . GLU A 1 210 ? -7.182 13.534 -3.232 1.00 95.12 210 GLU A N 1
ATOM 1702 C CA . GLU A 1 210 ? -8.427 13.118 -2.607 1.00 95.12 210 GLU A CA 1
ATOM 1703 C C . GLU A 1 210 ? -8.268 12.895 -1.103 1.00 95.12 210 GLU A C 1
ATOM 1705 O O . GLU A 1 210 ? -7.177 12.771 -0.541 1.00 95.12 210 GLU A O 1
ATOM 1710 N N . ASN A 1 211 ? -9.405 12.801 -0.416 1.00 96.06 211 ASN A N 1
ATOM 1711 C CA . ASN A 1 211 ? -9.420 12.461 0.995 1.00 96.06 211 ASN A CA 1
ATOM 1712 C C . ASN A 1 211 ? -9.310 10.938 1.183 1.00 96.06 211 ASN A C 1
ATOM 1714 O O . ASN A 1 211 ? -10.321 10.233 1.263 1.00 96.06 211 ASN A O 1
ATOM 1718 N N . ILE A 1 212 ? -8.071 10.451 1.314 1.00 96.44 212 ILE A N 1
ATOM 1719 C CA . ILE A 1 212 ? -7.747 9.031 1.539 1.00 96.44 212 ILE A CA 1
ATOM 1720 C C . ILE A 1 212 ? -8.563 8.430 2.692 1.00 96.44 212 ILE A C 1
ATOM 1722 O O . ILE A 1 212 ? -9.067 7.315 2.582 1.00 96.44 212 ILE A O 1
ATOM 1726 N N . TYR A 1 213 ? -8.739 9.158 3.798 1.00 97.38 213 TYR A N 1
ATOM 1727 C CA . TYR A 1 213 ? -9.502 8.665 4.947 1.00 97.38 213 TYR A CA 1
ATOM 1728 C C . TYR A 1 213 ? -10.961 8.368 4.576 1.00 97.38 213 TYR A C 1
ATOM 1730 O O . TYR A 1 213 ? -11.479 7.293 4.892 1.00 97.38 213 TYR A O 1
ATOM 1738 N N . SER A 1 214 ? -11.613 9.300 3.880 1.00 96.81 214 SER A N 1
ATOM 1739 C CA . SER A 1 214 ? -12.992 9.143 3.412 1.00 96.81 214 SER A CA 1
ATOM 1740 C C . SER A 1 214 ? -13.127 7.987 2.420 1.00 96.81 214 SER A C 1
ATOM 1742 O O . SER A 1 214 ? -14.070 7.198 2.528 1.00 96.81 214 SER A O 1
ATOM 1744 N N . LEU A 1 215 ? -12.171 7.851 1.498 1.00 96.50 215 LEU A N 1
ATOM 1745 C CA . LEU A 1 215 ? -12.180 6.804 0.480 1.00 96.50 215 LEU A CA 1
ATOM 1746 C C . LEU A 1 215 ? -12.027 5.410 1.106 1.00 96.50 215 LEU A C 1
ATOM 1748 O O . LEU A 1 215 ? -12.845 4.526 0.854 1.00 96.50 215 LEU A O 1
ATOM 1752 N N . LEU A 1 216 ? -11.081 5.244 2.034 1.00 96.62 216 LEU A N 1
ATOM 1753 C CA . LEU A 1 216 ? -10.902 3.993 2.777 1.00 96.62 216 LEU A CA 1
ATOM 1754 C C . LEU A 1 216 ? -12.144 3.623 3.597 1.00 96.62 216 LEU A C 1
ATOM 1756 O O . LEU A 1 216 ? -12.570 2.468 3.595 1.00 96.62 216 LEU A O 1
ATOM 1760 N N . LEU A 1 217 ? -12.777 4.588 4.274 1.00 96.31 217 LEU A N 1
ATOM 1761 C CA . LEU A 1 217 ? -14.015 4.312 5.008 1.00 96.31 217 LEU A CA 1
ATOM 1762 C C . LEU A 1 217 ? -15.156 3.867 4.093 1.00 96.31 217 LEU A C 1
ATOM 1764 O O . LEU A 1 217 ? -15.937 3.004 4.498 1.00 96.31 217 LEU A O 1
ATOM 1768 N N . LYS A 1 218 ? -15.267 4.441 2.889 1.00 96.00 218 LYS A N 1
ATOM 1769 C CA . LYS A 1 218 ? -16.246 4.010 1.886 1.00 96.00 218 LYS A CA 1
ATOM 1770 C C . LYS A 1 218 ? -15.969 2.565 1.461 1.00 96.00 218 LYS A C 1
ATOM 1772 O O . LYS A 1 218 ? -16.851 1.721 1.611 1.00 96.00 218 LYS A O 1
ATOM 1777 N N . MET A 1 219 ? -14.726 2.259 1.085 1.00 94.50 219 MET A N 1
ATOM 1778 C CA . MET A 1 219 ? -14.300 0.909 0.695 1.00 94.50 219 MET A CA 1
ATOM 1779 C C . MET A 1 219 ? -14.609 -0.133 1.775 1.00 94.50 219 MET A C 1
ATOM 1781 O O . MET A 1 219 ? -15.155 -1.197 1.489 1.00 94.50 219 MET A O 1
ATOM 1785 N N . PHE A 1 220 ? -14.305 0.171 3.040 1.00 94.62 220 PHE A N 1
ATOM 1786 C CA . PHE A 1 220 ? -14.540 -0.766 4.142 1.00 94.62 220 PHE A CA 1
ATOM 1787 C C . PHE A 1 220 ? -16.010 -0.877 4.546 1.00 94.62 220 PHE A C 1
ATOM 1789 O O . PHE A 1 220 ? -16.382 -1.808 5.256 1.00 94.62 220 PHE A O 1
ATOM 1796 N N . ARG A 1 221 ? -16.856 0.070 4.138 1.00 93.12 221 ARG A N 1
ATOM 1797 C CA . ARG A 1 221 ? -18.301 -0.012 4.356 1.00 93.12 221 ARG A CA 1
ATOM 1798 C C . ARG A 1 221 ? -18.954 -0.948 3.346 1.00 93.12 221 ARG A C 1
ATOM 1800 O O . ARG A 1 221 ? -19.811 -1.732 3.734 1.00 93.12 221 ARG A O 1
ATOM 1807 N N . GLU A 1 222 ? -18.539 -0.856 2.087 1.00 92.38 222 GLU A N 1
ATOM 1808 C CA . GLU A 1 222 ? -19.033 -1.691 0.987 1.00 92.38 222 GLU A CA 1
ATOM 1809 C C . GLU A 1 222 ? -18.530 -3.129 1.128 1.00 92.38 222 GLU A C 1
ATOM 1811 O O . GLU A 1 222 ? -19.307 -4.083 1.091 1.00 92.38 222 GLU A O 1
ATOM 1816 N N . ARG A 1 223 ? -17.232 -3.288 1.396 1.00 91.56 223 ARG A N 1
ATOM 1817 C CA . ARG A 1 223 ? -16.614 -4.582 1.670 1.00 91.56 223 ARG A CA 1
ATOM 1818 C C . ARG A 1 223 ? -15.884 -4.472 3.014 1.00 91.56 223 ARG A C 1
ATOM 1820 O O . ARG A 1 223 ? -14.791 -3.927 3.084 1.00 91.56 223 ARG A O 1
ATOM 1827 N N . PRO A 1 224 ? -16.437 -4.977 4.123 1.00 91.62 224 PRO A N 1
ATOM 1828 C CA . PRO A 1 224 ? -15.733 -4.952 5.405 1.00 91.62 224 PRO A CA 1
ATOM 1829 C C . PRO A 1 224 ? -14.444 -5.786 5.394 1.00 91.62 224 PRO A C 1
ATOM 1831 O O . PRO A 1 224 ? -14.349 -6.782 4.669 1.00 91.62 224 PRO A O 1
ATOM 1834 N N . LEU A 1 225 ? -13.454 -5.389 6.200 1.00 90.56 225 LEU A N 1
ATOM 1835 C CA . LEU A 1 225 ? -12.228 -6.167 6.421 1.00 90.56 225 LEU A CA 1
ATOM 1836 C C . LEU A 1 225 ? -12.561 -7.462 7.178 1.00 90.56 225 LEU A C 1
ATOM 1838 O O . LEU A 1 225 ? -13.424 -7.451 8.062 1.00 90.56 225 LEU A O 1
ATOM 1842 N N . SER A 1 226 ? -11.881 -8.562 6.861 1.00 82.19 226 SER A N 1
ATOM 1843 C CA . SER A 1 226 ? -12.066 -9.877 7.495 1.00 82.19 226 SER A CA 1
ATOM 1844 C C . SER A 1 226 ? -10.737 -10.533 7.803 1.00 82.19 226 SER A C 1
ATOM 1846 O O . SER A 1 226 ? -9.873 -10.460 6.907 1.00 82.19 226 SER A O 1
#

Secondary structure (DSSP, 8-state):
---S-TTBTT-SS-HHHHHHHHHHHHTT--HHHHHHHHT--HHHHHHHHHHHHHHHHHHHHHH-TT----THHHHHHHHHH------S-----PPPEEEEEETTEEEEEEPPHHHHHHHHHHHTTSS-GGG--GGG-GGG-SEEE-TTSSPEEE----S--S---HHHHHHHHHHHHHHHHHHHTTSS--HHHHHHHHHHHHHHHHTTTS-HHHHHHHHHHHS-B-

Nearest PDB structures (foldseek):
  2g3y-assembly1_A  TM=2.825E-01  e=3.186E+00  Homo sapiens
  9esh-assembly1_W  TM=2.270E-01  e=3.359E+00  Schizosaccharomyces pombe
  9fmd-assembly1_L  TM=2.109E-01  e=7.431E+00  Homo sapiens
  8ro0-assembly1_L  TM=2.067E-01  e=7.431E+00  Caenorhabditis elegans

Sequence (226 aa):
MTLKNKYVKRSKISEAKFRQLIKLFAHDLDAQTISSLTKLNRNTVNRYLMLIRARIAEFCESQSPCSEPFEGKKSCLESVDRKNKRSRAAIQKTPVFGIHHHNGSVYTEIVPDSAKAVLKGVIRGAVDPETLTPEDGWHCYDVLVDPGYKKHFQVNHGKDDAGLDRSHLNRIESFWGYAKQHLMKFHGIAESTFYLHLKECEFRFNFRNENIYSLLLKMFRERPLS

Solvent-accessible surface area (backbone atoms only — not comparable to full-atom values): 13461 Å² total; per-residue (Å²): 132,86,70,64,24,73,43,32,58,97,52,91,60,49,47,69,62,50,52,50,51,45,46,44,48,56,70,70,54,52,54,67,60,48,16,66,77,68,73,44,59,51,70,59,41,47,53,49,54,50,53,50,23,50,53,45,33,56,52,52,53,76,67,44,87,79,69,68,90,54,78,53,63,55,55,52,61,51,48,70,71,55,77,83,79,90,68,97,69,83,69,82,73,73,66,37,32,30,37,28,77,56,95,94,36,59,45,74,47,76,52,40,78,82,37,40,63,57,52,51,28,36,53,70,69,75,37,66,72,87,76,63,56,78,88,58,63,56,90,73,30,49,32,42,37,40,85,87,47,97,55,68,33,73,53,78,80,82,79,91,70,96,61,85,44,70,69,56,55,52,49,54,51,51,49,50,56,49,40,53,61,57,58,59,75,59,79,68,72,59,73,69,50,40,64,34,52,51,32,44,41,37,50,49,65,64,43,63,91,52,64,54,44,61,52,52,54,50,52,22,56,79,50,50,45,123

Radius of gyration: 18.95 Å; Cα contacts (8 Å, |Δi|>4): 227; chains: 1; bounding box: 50×38×57 Å

Foldseek 3Di:
DPDQALLAPPDPDHNVLVLLLLVCVLVVDDLVVNCVVSVHDSVVSVVVLLLLLVLLLVVLQVVDPLPDPDPQVCVLVVLVVDDDDPDPDPPPPQWKKAWDDDPQAIHIDTQHPVL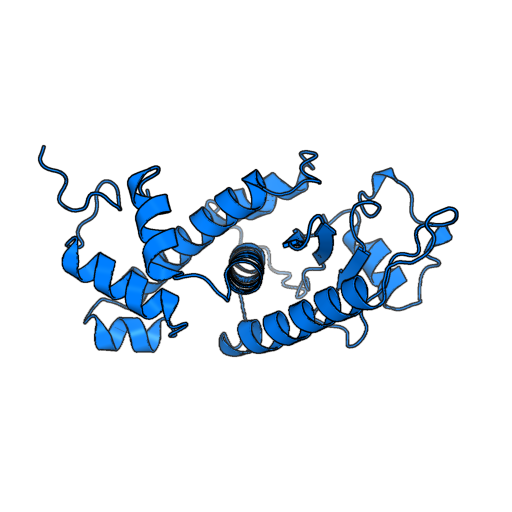SVVVVCVQVVNHDPVPDDVVSVPVRGQWMDRLVDPGIDGDDPPDDDDDPDVVVVVLSVVLVVQLNVSVVVVVDDDPSCVSSSNSVSRSCSSQVVHSSSVVSVVSSNVPHGD

Mean predicted aligned error: 10.02 Å